Protein AF-A0AB38F7T2-F1 (afdb_monomer_lite)

Organism: Rhodococcus wratislaviensis (NCBI:txid44752)

Radius of gyration: 22.09 Å; chains: 1; bounding box: 51×49×64 Å

Sequence (236 aa):
MALICYSHGLASYLERLTATWSYKERPAYVGEFHALGQRWGAPEGPDESIRNTDTVQFWEHDLPRHMAELASELPLRDRFDAVVVDEAQDFADDWWGPLLAALRDEEAGGIYVFSDEGQRVFDRQGVPPIQLVPLVLDHNLRNTRQIADSFTPLVGQRMRLLGGEGPEVLFVPCAAEDALTVADDQIDSLMDEGWRPEDLAFAQSLLRAHEQGCSQTYRGCVGCRPPPGSRHRRSG

pLDDT: mean 78.46, std 20.23, range [22.52, 95.88]

InterPro domains:
  IPR027417 P-loop containing nucleoside triphosphate hydrolase [G3DSA:3.40.50.300] (1-144)
  IPR027417 P-loop containing nucleoside triphosphate hydrolase [SSF52540] (11-201)

Secondary structure (DSSP, 8-state):
-EEEES-HHHHHHHHHHHTTS-TTTS-SEEEEHHHHHHHHTPPPPSPTT--SHHHHHIIIIIHHHHHHHHHHHS-TTTSBSEEEESSGGG--GGGHHHHHHTBS-TTTSEEEE---GGG--S------SS--------EE-SS-HHHHHHHGGG-SS--EE-S---PPPP-----GGGHHHHHHHHHHHHHHTT--GGG-----B---PPSS------B----PPPPS--------

Foldseek 3Di:
DEEEEADQVVLVVVVVVLVPDDPVSRDPYGYYLLVVLVVLVFDDADDPVDDDPVRCCCPQPVSLVVLLVSLLPDDLVQADLEYEYAQCLPHAQSNLNNNCSSHSDNVRRYYHYHHDPQPNPDPHPHDRPDDDDDDDDQEDAFAAPQVCVVCVVVGPDHHDYPYHHADHFDDDDDDQVCVVVVVVVVVVVVVVVVDDPVQDDDDWDWDPDDDDDDDTTTDDGGDGGHDDDDDDDDDD

Structure (mmCIF, N/CA/C/O backbone):
data_AF-A0AB38F7T2-F1
#
_entry.id   AF-A0AB38F7T2-F1
#
loop_
_atom_site.group_PDB
_atom_site.id
_atom_site.type_symbol
_atom_site.label_atom_id
_atom_site.label_alt_id
_atom_site.label_comp_id
_atom_site.label_asym_id
_atom_site.label_entity_id
_atom_site.label_seq_id
_atom_site.pdbx_PDB_ins_code
_atom_site.Cartn_x
_atom_site.Cartn_y
_atom_site.Cartn_z
_atom_site.occupancy
_atom_site.B_iso_or_equiv
_atom_site.auth_seq_id
_atom_site.auth_comp_id
_atom_site.auth_asym_id
_atom_site.auth_atom_id
_atom_site.pdbx_PDB_model_num
ATOM 1 N N . MET A 1 1 ? -14.955 -3.825 7.545 1.00 91.12 1 MET A N 1
ATOM 2 C CA . MET A 1 1 ? -13.559 -4.046 7.109 1.00 91.12 1 MET A CA 1
ATOM 3 C C . MET A 1 1 ? -12.938 -2.736 6.641 1.00 91.12 1 MET A C 1
ATOM 5 O O . MET A 1 1 ? -13.660 -1.938 6.042 1.00 91.12 1 MET A O 1
ATOM 9 N N . ALA A 1 2 ? -11.646 -2.539 6.896 1.00 94.56 2 ALA A N 1
ATOM 10 C CA . ALA A 1 2 ? -10.817 -1.478 6.321 1.00 94.56 2 ALA A CA 1
ATOM 11 C C . ALA A 1 2 ? -9.764 -2.070 5.372 1.00 94.56 2 ALA A C 1
ATOM 13 O O . ALA A 1 2 ? -9.231 -3.141 5.654 1.00 94.56 2 ALA A O 1
ATOM 14 N N . LEU A 1 3 ? -9.479 -1.377 4.272 1.00 94.94 3 LEU A N 1
ATOM 15 C CA . LEU A 1 3 ? -8.411 -1.695 3.327 1.00 94.94 3 LEU A CA 1
ATOM 16 C C . LEU A 1 3 ? -7.410 -0.539 3.321 1.00 94.94 3 LEU A C 1
ATOM 18 O O . LEU A 1 3 ? -7.775 0.589 2.999 1.00 94.94 3 LEU A O 1
ATOM 22 N N . ILE A 1 4 ? -6.176 -0.813 3.723 1.00 94.06 4 ILE A N 1
ATOM 23 C CA . ILE A 1 4 ? -5.162 0.202 3.996 1.00 94.06 4 ILE A CA 1
ATOM 24 C C . ILE A 1 4 ? -3.931 -0.093 3.153 1.00 94.06 4 ILE A C 1
ATOM 26 O O . ILE A 1 4 ? -3.514 -1.243 3.045 1.00 94.06 4 ILE A O 1
ATOM 30 N N . CYS A 1 5 ? -3.339 0.945 2.580 1.00 90.44 5 CYS A N 1
ATOM 31 C CA . CYS A 1 5 ? -2.056 0.861 1.893 1.00 90.44 5 CYS A CA 1
ATOM 32 C C . CYS A 1 5 ? -1.168 2.061 2.235 1.00 90.44 5 CYS A C 1
ATOM 34 O O . CYS A 1 5 ? -1.629 3.039 2.822 1.00 90.44 5 CYS A O 1
ATOM 36 N N . TYR A 1 6 ? 0.111 1.999 1.862 1.00 83.69 6 TYR A N 1
ATOM 37 C CA . TYR A 1 6 ? 1.033 3.122 2.050 1.00 83.69 6 TYR A CA 1
ATOM 38 C C . TYR A 1 6 ? 0.967 4.148 0.906 1.00 83.69 6 TYR A C 1
ATOM 40 O O . TYR A 1 6 ? 1.070 5.344 1.145 1.00 83.69 6 TYR A O 1
ATOM 48 N N . SER A 1 7 ? 0.794 3.703 -0.347 1.00 84.38 7 SER A N 1
ATOM 49 C CA . SER A 1 7 ? 0.926 4.590 -1.512 1.00 84.38 7 SER A CA 1
ATOM 50 C C . SER A 1 7 ? -0.394 5.219 -1.971 1.00 84.38 7 SER A C 1
ATOM 52 O O . SER A 1 7 ? -1.411 4.541 -2.137 1.00 84.38 7 SER A O 1
ATOM 54 N N . HIS A 1 8 ? -0.344 6.514 -2.294 1.00 85.62 8 HIS A N 1
ATOM 55 C CA . HIS A 1 8 ? -1.488 7.266 -2.820 1.00 85.62 8 HIS A CA 1
ATOM 56 C C . HIS A 1 8 ? -2.057 6.695 -4.126 1.00 85.62 8 HIS A C 1
ATOM 58 O O . HIS A 1 8 ? -3.272 6.637 -4.336 1.00 85.62 8 HIS A O 1
ATOM 64 N N . GLY A 1 9 ? -1.174 6.241 -5.023 1.00 86.00 9 GLY A N 1
ATOM 65 C CA . GLY A 1 9 ? -1.573 5.650 -6.300 1.00 86.00 9 GLY A CA 1
ATOM 66 C C . GLY A 1 9 ? -2.377 4.361 -6.119 1.00 86.00 9 GLY A C 1
ATOM 67 O O . GLY A 1 9 ? -3.402 4.177 -6.784 1.00 86.00 9 GLY A O 1
ATOM 68 N N . LEU A 1 10 ? -1.947 3.498 -5.190 1.00 85.75 10 LEU A N 1
ATOM 69 C CA . LEU A 1 10 ? -2.660 2.271 -4.850 1.00 85.75 10 LEU A CA 1
ATOM 70 C C . LEU A 1 10 ? -3.978 2.579 -4.137 1.00 85.75 10 LEU A C 1
ATOM 72 O O . LEU A 1 10 ? -5.002 2.033 -4.540 1.00 85.75 10 LEU A O 1
ATOM 76 N N . ALA A 1 11 ? -3.984 3.509 -3.177 1.00 90.38 11 ALA A N 1
ATOM 77 C CA . ALA A 1 11 ? -5.199 3.957 -2.493 1.00 90.38 11 ALA A CA 1
ATOM 78 C C . ALA A 1 11 ? -6.264 4.406 -3.501 1.00 90.38 11 ALA A C 1
ATOM 80 O O . ALA A 1 11 ? -7.359 3.846 -3.556 1.00 90.38 11 ALA A O 1
ATOM 81 N N . SER A 1 12 ? -5.889 5.319 -4.398 1.00 89.81 12 SER A N 1
ATOM 82 C CA . SER A 1 12 ? -6.751 5.823 -5.469 1.00 89.81 12 SER A CA 1
ATOM 83 C C . SER A 1 12 ? -7.280 4.713 -6.389 1.00 89.81 12 SER A C 1
ATOM 85 O O . SER A 1 12 ? -8.417 4.763 -6.867 1.00 89.81 12 SER A O 1
ATOM 87 N N . TYR A 1 13 ? -6.455 3.708 -6.696 1.00 90.62 13 TYR A N 1
ATOM 88 C CA . TYR A 1 13 ? -6.875 2.559 -7.496 1.00 90.62 13 TYR A CA 1
ATOM 89 C C . TYR A 1 13 ? -7.881 1.677 -6.744 1.00 90.62 13 TYR A C 1
ATOM 91 O O . TYR A 1 13 ? -8.925 1.337 -7.305 1.00 90.62 13 TYR A O 1
ATOM 99 N N . LEU A 1 14 ? -7.599 1.344 -5.483 1.00 91.38 14 LEU A N 1
ATOM 100 C CA . LEU A 1 14 ? -8.455 0.513 -4.638 1.00 91.38 14 LEU A CA 1
ATOM 101 C C . LEU A 1 14 ? -9.799 1.191 -4.353 1.00 91.38 14 LEU A C 1
ATOM 103 O O . LEU A 1 14 ? -10.838 0.530 -4.389 1.00 91.38 14 LEU A O 1
ATOM 107 N N . GLU A 1 15 ? -9.818 2.507 -4.146 1.00 92.81 15 GLU A N 1
ATOM 108 C CA . GLU A 1 15 ? -11.050 3.288 -4.005 1.00 92.81 15 GLU A CA 1
ATOM 109 C C . GLU A 1 15 ? -11.926 3.181 -5.258 1.00 92.81 15 GLU A C 1
ATOM 111 O O . GLU A 1 15 ? -13.107 2.839 -5.170 1.00 92.81 15 GLU A O 1
ATOM 116 N N . ARG A 1 16 ? -11.350 3.396 -6.451 1.00 92.62 16 ARG A N 1
ATOM 117 C CA . ARG A 1 16 ? -12.087 3.248 -7.718 1.00 92.62 16 ARG A CA 1
ATOM 118 C C . ARG A 1 16 ? -12.582 1.822 -7.931 1.00 92.62 16 ARG A C 1
ATOM 120 O O . ARG A 1 16 ? -13.708 1.633 -8.387 1.00 92.62 16 ARG A O 1
ATOM 127 N N . LEU A 1 17 ? -11.757 0.828 -7.605 1.00 92.38 17 LEU A N 1
ATOM 128 C CA . LEU A 1 17 ? -12.106 -0.583 -7.735 1.00 92.38 17 LEU A CA 1
ATOM 129 C C . LEU A 1 17 ? -13.295 -0.934 -6.833 1.00 92.38 17 LEU A C 1
ATOM 131 O O . LEU A 1 17 ? -14.312 -1.439 -7.309 1.00 92.38 17 LEU A O 1
ATOM 135 N N . THR A 1 18 ? -13.191 -0.623 -5.545 1.00 93.00 18 THR A N 1
ATOM 136 C CA . THR A 1 18 ? -14.215 -0.945 -4.541 1.00 93.00 18 THR A CA 1
ATOM 137 C C . THR A 1 18 ? -15.496 -0.132 -4.728 1.00 93.00 18 THR A C 1
ATOM 139 O O . THR A 1 18 ? -16.584 -0.626 -4.430 1.00 93.00 18 THR A O 1
ATOM 142 N N . ALA A 1 19 ? -15.429 1.065 -5.322 1.00 92.25 19 ALA A N 1
ATOM 143 C CA . ALA A 1 19 ? -16.610 1.848 -5.686 1.00 92.25 19 ALA A CA 1
ATOM 144 C C . ALA A 1 19 ? -17.536 1.132 -6.689 1.00 92.25 19 ALA A C 1
ATOM 146 O O . ALA A 1 19 ? -18.727 1.450 -6.753 1.00 92.25 19 ALA A O 1
ATOM 147 N N . THR A 1 20 ? -17.030 0.148 -7.441 1.00 93.56 20 THR A N 1
ATOM 148 C CA . THR A 1 20 ? -17.846 -0.677 -8.352 1.00 93.56 20 THR A CA 1
ATOM 149 C C . THR A 1 20 ? -18.580 -1.822 -7.649 1.00 93.56 20 THR A C 1
ATOM 151 O O . THR A 1 20 ? -19.504 -2.397 -8.223 1.00 93.56 20 THR A O 1
ATOM 154 N N . TRP A 1 21 ? -18.216 -2.149 -6.405 1.00 94.06 21 TRP A N 1
ATOM 155 C CA . TRP A 1 21 ? -18.777 -3.289 -5.677 1.00 94.06 21 TRP A CA 1
ATOM 156 C C . TRP A 1 21 ? -20.177 -2.993 -5.141 1.00 94.06 21 TRP A C 1
ATOM 158 O O . TRP A 1 21 ? -20.600 -1.832 -5.053 1.00 94.06 21 TRP A O 1
ATOM 168 N N . SER A 1 22 ? -20.909 -4.037 -4.747 1.00 93.94 22 SER A N 1
ATOM 169 C CA . SER A 1 22 ? -22.201 -3.853 -4.088 1.00 93.94 22 SER A CA 1
ATOM 170 C C . SER A 1 22 ? -22.022 -3.205 -2.710 1.00 93.94 22 SER A C 1
ATOM 172 O O . SER A 1 22 ? -20.997 -3.377 -2.055 1.00 93.94 22 SER A O 1
ATOM 174 N N . TYR A 1 23 ? -23.031 -2.468 -2.233 1.00 88.56 23 TYR A N 1
ATOM 175 C CA . TYR A 1 23 ? -22.950 -1.748 -0.952 1.00 88.56 23 TYR A CA 1
ATOM 176 C C . TYR A 1 23 ? -22.538 -2.642 0.233 1.00 88.56 23 TYR A C 1
ATOM 178 O O . TYR A 1 23 ? -21.838 -2.181 1.125 1.00 88.56 23 TYR A O 1
ATOM 186 N N . LYS A 1 24 ? -22.941 -3.920 0.229 1.00 88.81 24 LYS A N 1
ATOM 187 C CA . LYS A 1 24 ? -22.635 -4.872 1.309 1.00 88.81 24 LYS A CA 1
ATOM 188 C C . LYS A 1 24 ? -21.192 -5.382 1.293 1.00 88.81 24 LYS A C 1
ATOM 190 O O . LYS A 1 24 ? -20.733 -5.887 2.309 1.00 88.81 24 LYS A O 1
ATOM 195 N N . GLU A 1 25 ? -20.510 -5.282 0.158 1.00 89.31 25 GLU A N 1
ATOM 196 C CA . GLU A 1 25 ? -19.136 -5.765 -0.029 1.00 89.31 25 GLU A CA 1
ATOM 197 C C . GLU A 1 25 ? -18.113 -4.632 0.082 1.00 89.31 25 GLU A C 1
ATOM 199 O O . GLU A 1 25 ? -16.921 -4.884 0.242 1.00 89.31 25 GLU A O 1
ATOM 204 N N . ARG A 1 26 ? -18.566 -3.375 0.004 1.00 92.62 26 ARG A N 1
ATOM 205 C CA . ARG A 1 26 ? -17.689 -2.209 0.099 1.00 92.62 26 ARG A CA 1
ATOM 206 C C . ARG A 1 26 ? -17.043 -2.125 1.483 1.00 92.62 26 ARG A C 1
ATOM 208 O O . ARG A 1 26 ? -17.762 -2.142 2.487 1.00 92.62 26 ARG A O 1
ATOM 215 N N . PRO A 1 27 ? -15.710 -1.971 1.558 1.00 93.75 27 PRO A N 1
ATOM 216 C CA . PRO A 1 27 ? -15.047 -1.659 2.814 1.00 93.75 27 PRO A CA 1
ATOM 217 C C . PRO A 1 27 ? -15.579 -0.348 3.408 1.00 93.75 27 PRO A C 1
ATOM 219 O O . PRO A 1 27 ? -15.938 0.583 2.689 1.00 93.75 27 PRO A O 1
ATOM 222 N N . ALA A 1 28 ? -15.595 -0.261 4.737 1.00 93.69 28 ALA A N 1
ATOM 223 C CA . ALA A 1 28 ? -15.968 0.961 5.455 1.00 93.69 28 ALA A CA 1
ATOM 224 C C . ALA A 1 28 ? -14.880 2.048 5.358 1.00 93.69 28 ALA A C 1
ATOM 226 O O . ALA A 1 28 ? -15.121 3.224 5.656 1.00 93.69 28 ALA A O 1
ATOM 227 N N . TYR A 1 29 ? -13.676 1.635 4.970 1.00 95.31 29 TYR A N 1
ATOM 228 C CA . TYR A 1 29 ? -12.544 2.494 4.692 1.00 95.31 29 TYR A CA 1
ATOM 229 C C . TYR A 1 29 ? -11.659 1.858 3.619 1.00 95.31 29 TYR A C 1
ATOM 231 O O . TYR A 1 29 ? -11.390 0.657 3.680 1.00 95.31 29 TYR A O 1
ATOM 239 N N . VAL A 1 30 ? -11.227 2.674 2.664 1.00 95.88 30 VAL A N 1
ATOM 240 C CA . VAL A 1 30 ? -10.185 2.366 1.685 1.00 95.88 30 VAL A CA 1
ATOM 241 C C . VAL A 1 30 ? -9.300 3.599 1.619 1.00 95.88 30 VAL A C 1
ATOM 243 O O . VAL A 1 30 ? -9.845 4.689 1.477 1.00 95.88 30 VAL A O 1
ATOM 246 N N . GLY A 1 31 ? -7.987 3.454 1.770 1.00 94.44 31 GLY A N 1
ATOM 247 C CA . GLY A 1 31 ? -7.092 4.602 1.685 1.00 94.44 31 GLY A CA 1
ATOM 248 C C . GLY A 1 31 ? -5.752 4.408 2.378 1.00 94.44 31 GLY A C 1
ATOM 249 O O . GLY A 1 31 ? -5.354 3.296 2.726 1.00 94.44 31 GLY A O 1
ATOM 250 N N . GLU A 1 32 ? -5.056 5.522 2.563 1.00 93.38 32 GLU A N 1
ATOM 251 C CA . GLU A 1 32 ? -3.745 5.561 3.201 1.00 93.38 32 GLU A CA 1
ATOM 252 C C . GLU A 1 32 ? -3.829 5.540 4.728 1.00 93.38 32 GLU A C 1
ATOM 254 O O . GLU A 1 32 ? -4.738 6.116 5.324 1.00 93.38 32 GLU A O 1
ATOM 259 N N . PHE A 1 33 ? -2.828 4.959 5.388 1.00 91.81 33 PHE A N 1
ATOM 260 C CA . PHE A 1 33 ? -2.771 4.931 6.854 1.00 91.81 33 PHE A CA 1
ATOM 261 C C . PHE A 1 33 ? -2.920 6.330 7.489 1.00 91.81 33 PHE A C 1
ATOM 263 O O . PHE A 1 33 ? -3.730 6.522 8.395 1.00 91.81 33 PHE A O 1
ATOM 270 N N . HIS A 1 34 ? -2.214 7.336 6.969 1.00 90.31 34 HIS A N 1
ATOM 271 C CA . HIS A 1 34 ? -2.274 8.706 7.489 1.00 90.31 34 HIS A CA 1
ATOM 272 C C . HIS A 1 34 ? -3.663 9.339 7.322 1.00 90.31 34 HIS A C 1
ATOM 274 O O . HIS A 1 34 ? -4.166 10.002 8.232 1.00 90.31 34 HIS A O 1
ATOM 280 N N . ALA A 1 35 ? -4.319 9.091 6.185 1.00 91.62 35 ALA A N 1
ATOM 281 C CA . ALA A 1 35 ? -5.668 9.580 5.915 1.00 91.62 35 ALA A CA 1
ATOM 282 C C . ALA A 1 35 ? -6.704 8.956 6.868 1.00 91.62 35 ALA A C 1
ATOM 284 O O . ALA A 1 35 ? -7.684 9.607 7.241 1.00 91.62 35 ALA A O 1
ATOM 285 N N . LEU A 1 36 ? -6.482 7.713 7.313 1.00 94.06 36 LEU A N 1
ATOM 286 C CA . LEU A 1 36 ? -7.288 7.097 8.366 1.00 94.06 36 LEU A CA 1
ATOM 287 C C . LEU A 1 36 ? -7.116 7.832 9.701 1.00 94.06 36 LEU A C 1
ATOM 289 O O . LEU A 1 36 ? -8.109 8.121 10.365 1.00 94.06 36 LEU A O 1
ATOM 293 N N . GLY A 1 37 ? -5.881 8.193 10.057 1.00 92.12 37 GLY A N 1
ATOM 294 C CA . GLY A 1 37 ? -5.594 8.997 11.245 1.00 92.12 37 GLY A CA 1
ATOM 295 C C . GLY A 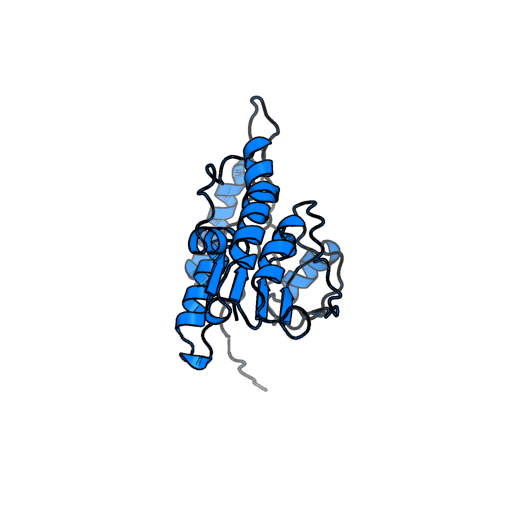1 37 ? -6.307 10.346 11.225 1.00 92.12 37 GLY A C 1
ATOM 296 O O . GLY A 1 37 ? -6.988 10.699 12.187 1.00 92.12 37 GLY A O 1
ATOM 297 N N . GLN A 1 38 ? -6.241 11.064 10.102 1.00 91.56 38 GLN A N 1
ATOM 298 C CA . GLN A 1 38 ? -6.951 12.338 9.929 1.00 91.56 38 GLN A CA 1
ATOM 299 C C . GLN A 1 38 ? -8.470 12.178 10.094 1.00 91.56 38 GLN A C 1
ATOM 301 O O . GLN A 1 38 ? -9.115 13.006 10.737 1.00 91.56 38 GLN A O 1
ATOM 306 N N . ARG A 1 39 ? -9.055 11.077 9.597 1.00 92.19 39 ARG A N 1
ATOM 307 C CA . ARG A 1 39 ? -10.485 10.764 9.790 1.00 92.19 39 ARG A CA 1
ATOM 308 C C . ARG A 1 39 ? -10.858 10.604 11.267 1.00 92.19 39 ARG A C 1
ATOM 310 O O . ARG A 1 39 ? -11.995 10.897 11.636 1.00 92.19 39 ARG A O 1
ATOM 317 N N . TRP A 1 40 ? -9.931 10.136 12.095 1.00 93.75 40 TRP A N 1
ATOM 318 C CA . TRP A 1 40 ? -10.111 10.019 13.543 1.00 93.75 40 TRP A CA 1
ATOM 319 C C . TRP A 1 40 ? -9.783 11.307 14.308 1.00 93.75 40 TRP A C 1
ATOM 321 O O . TRP A 1 40 ? -10.027 11.367 15.508 1.00 93.75 40 TRP A O 1
ATOM 331 N N . GLY A 1 41 ? -9.284 12.345 13.629 1.00 91.94 41 GLY A N 1
ATOM 332 C CA . GLY A 1 41 ? -8.906 13.619 14.240 1.00 91.94 41 GLY A CA 1
ATOM 333 C C . GLY A 1 41 ? -7.443 13.697 14.681 1.00 91.94 41 GLY A C 1
ATOM 334 O O . GLY A 1 41 ? -7.107 14.552 15.499 1.00 91.94 41 GLY A O 1
ATOM 335 N N . ALA A 1 42 ? -6.574 12.824 14.166 1.00 92.31 42 ALA A N 1
ATOM 336 C CA . ALA A 1 42 ? -5.137 12.927 14.394 1.00 92.31 42 ALA A CA 1
ATOM 337 C C . ALA A 1 42 ? -4.573 14.223 13.768 1.00 92.31 42 ALA A C 1
ATOM 339 O O . ALA A 1 42 ? -5.125 14.709 12.775 1.00 92.31 42 ALA A O 1
ATOM 340 N N . PRO A 1 43 ? -3.497 14.801 14.334 1.00 88.00 43 PRO A N 1
ATOM 341 C CA . PRO A 1 43 ? -2.936 16.056 13.846 1.00 88.00 43 PRO A CA 1
ATOM 342 C C . PRO A 1 43 ? -2.454 15.947 12.396 1.00 88.00 43 PRO A C 1
ATOM 344 O O . PRO A 1 43 ? -1.879 14.934 11.994 1.00 88.00 43 PRO A O 1
ATOM 347 N N . GLU A 1 44 ? -2.646 17.023 11.630 1.00 85.25 44 GLU A N 1
ATOM 348 C CA . GLU A 1 44 ? -1.997 17.173 10.328 1.00 85.25 44 GLU A CA 1
ATOM 349 C C . GLU A 1 44 ? -0.480 17.259 10.520 1.00 85.25 44 GLU A C 1
ATOM 351 O O . GLU A 1 44 ? 0.020 18.000 11.372 1.00 85.25 44 GLU A O 1
ATOM 356 N N . GLY A 1 45 ? 0.242 16.454 9.745 1.00 81.69 45 GLY A N 1
ATOM 357 C CA . GLY A 1 45 ? 1.691 16.366 9.812 1.00 81.69 45 GLY A CA 1
ATOM 358 C C . GLY A 1 45 ? 2.421 17.412 8.973 1.00 81.69 45 GLY A C 1
ATOM 359 O O . GLY A 1 45 ? 1.812 18.128 8.174 1.00 81.69 45 GLY A O 1
ATOM 360 N N . PRO A 1 46 ? 3.749 17.502 9.138 1.00 83.62 46 PRO A N 1
ATOM 361 C CA . PRO A 1 46 ? 4.605 18.278 8.248 1.00 83.62 46 PRO A CA 1
ATOM 362 C C . PRO A 1 46 ? 4.604 17.674 6.837 1.00 83.62 46 PRO A C 1
ATOM 364 O O . PRO A 1 46 ? 4.350 16.489 6.682 1.00 83.62 46 PRO A O 1
ATOM 367 N N . ASP A 1 47 ? 4.939 18.453 5.809 1.00 81.81 47 ASP A N 1
ATOM 368 C CA . ASP A 1 47 ? 4.974 17.985 4.412 1.00 81.81 47 ASP A CA 1
ATOM 369 C C . ASP A 1 47 ? 5.726 16.642 4.245 1.00 81.81 47 ASP A C 1
ATOM 371 O O . ASP A 1 47 ? 6.922 16.549 4.529 1.00 81.81 47 ASP A O 1
ATOM 375 N N . GLU A 1 48 ? 5.020 15.610 3.763 1.00 75.75 48 GLU A N 1
ATOM 376 C CA . GLU A 1 48 ? 5.533 14.244 3.561 1.00 75.75 48 GLU A CA 1
ATOM 377 C C . GLU A 1 48 ? 6.699 14.170 2.561 1.00 75.75 48 GLU A C 1
ATOM 379 O O . GLU A 1 48 ? 7.490 13.221 2.576 1.00 75.75 48 GLU A O 1
ATOM 384 N N . SER A 1 49 ? 6.837 15.169 1.682 1.00 78.19 49 SER A N 1
ATOM 385 C CA . SER A 1 49 ? 7.944 15.245 0.725 1.00 78.19 49 SER A CA 1
ATOM 386 C C . SER A 1 49 ? 9.280 15.609 1.384 1.00 78.19 49 SER A C 1
ATOM 388 O O . SER A 1 49 ? 10.351 15.320 0.831 1.00 78.19 49 SER A O 1
ATOM 390 N N . ILE A 1 50 ? 9.233 16.199 2.581 1.00 81.88 50 ILE A N 1
ATOM 391 C CA . ILE A 1 50 ? 10.405 16.562 3.371 1.00 81.88 50 ILE A CA 1
ATOM 392 C C . ILE A 1 50 ? 10.788 15.355 4.224 1.00 81.88 50 ILE A C 1
ATOM 394 O O . ILE A 1 50 ? 10.044 14.935 5.101 1.00 81.88 50 ILE A O 1
ATOM 398 N N . ARG A 1 51 ? 11.983 14.803 3.982 1.00 80.19 51 ARG A N 1
ATOM 399 C CA . ARG A 1 51 ? 12.563 13.738 4.810 1.00 80.19 51 ARG A CA 1
ATOM 400 C C . ARG A 1 51 ? 13.737 14.278 5.619 1.00 80.19 51 ARG A C 1
ATOM 402 O O . ARG A 1 51 ? 14.841 14.422 5.103 1.00 80.19 51 ARG A O 1
ATOM 409 N N . ASN A 1 52 ? 13.483 14.560 6.888 1.00 87.50 52 ASN A N 1
ATOM 410 C CA . ASN A 1 52 ? 14.467 14.872 7.923 1.00 87.50 52 ASN A CA 1
ATOM 411 C C . ASN A 1 52 ? 14.121 14.121 9.224 1.00 87.50 52 ASN A C 1
ATOM 413 O O . ASN A 1 52 ? 13.065 13.496 9.318 1.00 87.50 52 ASN A O 1
ATOM 417 N N . THR A 1 53 ? 14.986 14.193 10.235 1.00 86.31 53 THR A N 1
ATOM 418 C CA . THR A 1 53 ? 14.784 13.484 11.509 1.00 86.31 53 THR A CA 1
ATOM 419 C C . THR A 1 53 ? 13.438 13.798 12.169 1.00 86.31 53 THR A C 1
ATOM 421 O O . THR A 1 53 ? 12.770 12.879 12.628 1.00 86.31 53 THR A O 1
ATOM 424 N N . ASP A 1 54 ? 13.001 15.059 12.160 1.00 86.69 54 ASP A N 1
ATOM 425 C CA . ASP A 1 54 ? 11.761 15.484 12.823 1.00 86.69 54 ASP A CA 1
ATOM 426 C C . ASP A 1 54 ? 10.512 14.973 12.089 1.00 86.69 54 ASP A C 1
ATOM 428 O O . ASP A 1 54 ? 9.570 14.483 12.707 1.00 86.69 54 ASP A O 1
ATOM 432 N N . THR A 1 55 ? 10.509 15.037 10.755 1.00 87.12 55 THR A N 1
ATOM 433 C CA . THR A 1 55 ? 9.419 14.496 9.923 1.00 87.12 55 THR A CA 1
ATOM 434 C C . THR A 1 55 ? 9.316 12.978 10.048 1.00 87.12 55 THR A C 1
ATOM 436 O O . THR A 1 55 ? 8.214 12.457 10.178 1.00 87.12 55 THR A O 1
ATOM 439 N N . VAL A 1 56 ? 10.447 12.262 10.077 1.00 86.50 56 VAL A N 1
ATOM 440 C CA . VAL A 1 56 ? 10.468 10.808 10.295 1.00 86.50 56 VAL A CA 1
ATOM 441 C C . VAL A 1 56 ? 9.932 10.478 11.686 1.00 86.50 56 VAL A C 1
ATOM 443 O O . VAL A 1 56 ? 9.047 9.638 11.800 1.00 86.50 56 VAL A O 1
ATOM 446 N N . GLN A 1 57 ? 10.385 11.190 12.722 1.00 88.12 57 GLN A N 1
ATOM 447 C CA . GLN A 1 57 ? 9.885 11.024 14.087 1.00 88.12 57 GLN A CA 1
ATOM 448 C C . GLN A 1 57 ? 8.365 11.224 14.165 1.00 88.12 57 GLN A C 1
ATOM 450 O O . GLN A 1 57 ? 7.660 10.429 14.790 1.00 88.12 57 GLN A O 1
ATOM 455 N N . PHE A 1 58 ? 7.848 12.252 13.492 1.00 90.25 58 PHE A N 1
ATOM 456 C CA . PHE A 1 58 ? 6.419 12.514 13.472 1.00 90.25 58 PHE A CA 1
ATOM 457 C C . PHE A 1 58 ? 5.637 11.379 12.794 1.00 90.25 58 PHE A C 1
ATOM 459 O O . PHE A 1 58 ? 4.705 10.833 13.384 1.00 90.25 58 PHE A O 1
ATOM 466 N N . TRP A 1 59 ? 6.014 11.016 11.564 1.00 88.94 59 TRP A N 1
ATOM 467 C CA . TRP A 1 59 ? 5.261 10.066 10.741 1.00 88.94 59 TRP A CA 1
ATOM 468 C C . TRP A 1 59 ? 5.409 8.611 11.204 1.00 88.94 59 TRP A C 1
ATOM 470 O O . TRP A 1 59 ? 4.453 7.839 11.133 1.00 88.94 59 TRP A O 1
ATOM 480 N N . GLU A 1 60 ? 6.582 8.218 11.699 1.00 89.25 60 GLU A N 1
ATOM 481 C CA . GLU A 1 60 ? 6.850 6.836 12.114 1.00 89.25 60 GLU A CA 1
ATOM 482 C C . GLU A 1 60 ? 6.480 6.561 13.57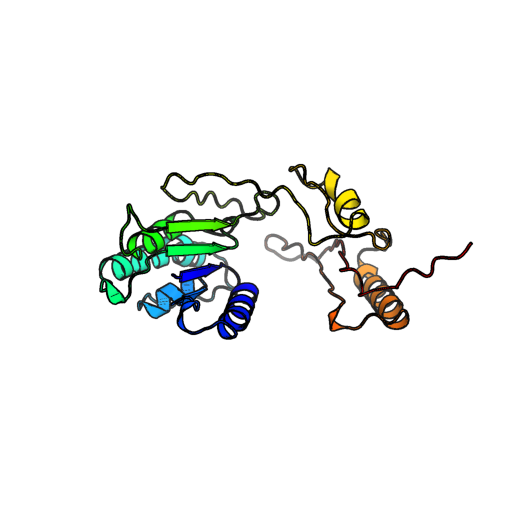4 1.00 89.25 60 GLU A C 1
ATOM 484 O O . GLU A 1 60 ? 6.154 5.418 13.878 1.00 89.25 60 GLU A O 1
ATOM 489 N N . HIS A 1 61 ? 6.446 7.577 14.449 1.00 90.50 61 HIS A N 1
ATOM 490 C CA . HIS A 1 61 ? 6.215 7.379 15.887 1.00 90.50 61 HIS A CA 1
ATOM 491 C C . HIS A 1 61 ? 5.094 8.247 16.473 1.00 90.50 61 HIS A C 1
ATOM 493 O O . HIS A 1 61 ? 4.215 7.729 17.166 1.00 90.50 61 HIS A O 1
ATOM 499 N N . ASP A 1 62 ? 5.097 9.565 16.244 1.00 91.94 62 ASP A N 1
ATOM 500 C CA . ASP A 1 62 ? 4.172 10.460 16.959 1.00 91.94 62 ASP A CA 1
ATOM 501 C C . ASP A 1 62 ? 2.730 10.363 16.480 1.00 91.94 62 ASP A C 1
ATOM 503 O O . ASP A 1 62 ? 1.807 10.278 17.296 1.00 91.94 62 ASP A O 1
ATOM 507 N N . LEU A 1 63 ? 2.531 10.344 15.166 1.00 93.06 63 LEU A N 1
ATOM 508 C CA . LEU A 1 63 ? 1.215 10.168 14.579 1.00 93.06 63 LEU A CA 1
ATOM 509 C C . LEU A 1 63 ? 0.617 8.799 14.943 1.00 93.06 63 LEU A C 1
ATOM 511 O O . LEU A 1 63 ? -0.502 8.794 15.460 1.00 93.06 63 LEU A O 1
ATOM 515 N N . PRO A 1 64 ? 1.310 7.656 14.751 1.00 93.44 64 PRO A N 1
ATOM 516 C CA . PRO A 1 64 ? 0.781 6.360 15.161 1.00 93.44 64 PRO A CA 1
ATOM 517 C C . PRO A 1 64 ? 0.404 6.313 16.640 1.00 93.44 64 PRO A C 1
ATOM 519 O O . PRO A 1 64 ? -0.664 5.821 16.981 1.00 93.44 64 PRO A O 1
ATOM 522 N N . ARG A 1 65 ? 1.205 6.896 17.536 1.00 93.56 65 ARG A N 1
ATOM 523 C CA . ARG A 1 65 ? 0.862 6.943 18.964 1.00 93.56 65 ARG A CA 1
ATOM 524 C C . ARG A 1 65 ? -0.458 7.669 19.226 1.00 93.56 65 ARG A C 1
ATOM 526 O O . ARG A 1 65 ? -1.327 7.111 19.890 1.00 93.56 65 ARG A O 1
ATOM 533 N N . HIS A 1 66 ? -0.647 8.859 18.652 1.00 93.75 66 HIS A N 1
ATOM 534 C CA . HIS A 1 66 ? -1.920 9.582 18.760 1.00 93.75 66 HIS A CA 1
ATOM 535 C C . HIS A 1 66 ? -3.075 8.813 18.110 1.00 93.75 66 HIS A C 1
ATOM 537 O O . HIS A 1 66 ? -4.183 8.781 18.637 1.00 93.75 66 HIS A O 1
ATOM 543 N N . MET A 1 67 ? -2.831 8.157 16.974 1.00 95.56 67 MET A N 1
ATOM 544 C CA . MET A 1 67 ? -3.841 7.324 16.327 1.00 95.56 67 MET A CA 1
ATOM 545 C C . MET A 1 67 ? -4.253 6.135 17.199 1.00 95.56 67 MET A C 1
ATOM 547 O O . MET A 1 67 ? -5.421 5.765 17.165 1.00 95.56 67 MET A O 1
ATOM 551 N N . ALA A 1 68 ? -3.345 5.549 17.984 1.00 94.38 68 ALA A N 1
ATOM 552 C CA . ALA A 1 68 ? -3.665 4.444 18.888 1.00 94.38 68 ALA A CA 1
ATOM 553 C C . ALA A 1 68 ? -4.588 4.903 20.022 1.00 94.38 68 ALA A C 1
ATOM 555 O O . ALA A 1 68 ? -5.572 4.228 20.325 1.00 94.38 68 ALA A O 1
ATOM 556 N N . GLU A 1 69 ? -4.312 6.077 20.594 1.00 94.62 69 GLU A N 1
ATOM 557 C CA . GLU A 1 69 ? -5.172 6.716 21.595 1.00 94.62 69 GLU A CA 1
ATOM 558 C C . GLU A 1 69 ? -6.572 6.967 21.017 1.00 94.62 69 GLU A C 1
ATOM 560 O O . GLU A 1 69 ? -7.561 6.474 21.561 1.00 94.62 69 GLU A O 1
ATOM 565 N N . LEU A 1 70 ? -6.656 7.613 19.849 1.00 95.25 70 LEU A N 1
ATOM 566 C CA . LEU A 1 70 ? -7.925 7.884 19.167 1.00 95.25 70 LEU A CA 1
ATOM 567 C C . LEU A 1 70 ? -8.687 6.597 18.825 1.00 95.25 70 LEU A C 1
ATOM 569 O O . LEU A 1 70 ? -9.889 6.504 19.071 1.00 95.25 70 LEU A O 1
ATOM 573 N N . ALA A 1 71 ? -7.995 5.584 18.297 1.00 93.88 71 ALA A N 1
ATOM 574 C CA . ALA A 1 71 ? -8.582 4.292 17.957 1.00 93.88 71 ALA A CA 1
ATOM 575 C C . ALA A 1 71 ? -9.160 3.580 19.191 1.00 93.88 71 ALA A C 1
ATOM 577 O O . ALA A 1 71 ? -10.243 2.993 19.118 1.00 93.88 71 ALA A O 1
ATOM 578 N N . SER A 1 72 ? -8.488 3.684 20.343 1.00 91.56 72 SER A N 1
ATOM 579 C CA . SER A 1 72 ? -8.953 3.111 21.610 1.00 91.56 72 SER A CA 1
ATOM 580 C C . SER A 1 72 ? -10.233 3.768 22.142 1.00 91.56 72 SER A C 1
ATOM 582 O O . SER A 1 72 ? -11.020 3.113 22.828 1.00 91.56 72 SER A O 1
ATOM 584 N N . GLU A 1 73 ? -10.498 5.017 21.759 1.00 94.00 73 GLU A N 1
ATOM 585 C CA . GLU A 1 73 ? -11.699 5.765 22.141 1.00 94.00 73 GLU A CA 1
ATOM 586 C C . GLU A 1 73 ? -12.838 5.643 21.114 1.00 94.00 73 GLU A C 1
ATOM 588 O O . GLU A 1 73 ? -13.962 6.089 21.371 1.00 94.00 73 GLU A O 1
ATOM 593 N N . LEU A 1 74 ? -12.599 4.995 19.965 1.00 93.00 74 LEU A N 1
ATOM 594 C CA . LEU A 1 74 ? -13.622 4.841 18.933 1.00 93.00 74 LEU A CA 1
ATOM 595 C C . LEU A 1 74 ? -14.833 4.048 19.446 1.00 93.00 74 LEU A C 1
ATOM 597 O O . LEU A 1 74 ? -14.673 2.945 19.996 1.00 93.00 74 LEU A O 1
ATOM 601 N N . PRO A 1 75 ? -16.063 4.528 19.178 1.00 92.81 75 PRO A N 1
ATOM 602 C CA . PRO A 1 75 ? -17.270 3.745 19.391 1.00 92.81 75 PRO A CA 1
ATOM 603 C C . PRO A 1 75 ? -17.215 2.418 18.626 1.00 92.81 75 PRO A C 1
ATOM 605 O O . PRO A 1 75 ? -16.757 2.362 17.488 1.00 92.81 75 PRO A O 1
ATOM 608 N N . LEU A 1 76 ? -17.786 1.350 19.192 1.00 88.62 76 LEU A N 1
ATOM 609 C CA . LEU A 1 76 ? -17.762 0.002 18.594 1.00 88.62 76 LEU A CA 1
ATOM 610 C C . LEU A 1 76 ? -18.280 -0.052 17.140 1.00 88.62 76 LEU A C 1
ATOM 612 O O . LEU A 1 76 ? -17.828 -0.867 16.336 1.00 88.62 76 LEU A O 1
ATOM 616 N N . ARG A 1 77 ? -19.235 0.823 16.798 1.00 89.69 77 ARG A N 1
ATOM 617 C CA . ARG A 1 77 ? -19.807 0.942 15.444 1.00 89.69 77 ARG A CA 1
ATOM 618 C C . ARG A 1 77 ? -18.817 1.482 14.406 1.00 89.69 77 ARG A C 1
ATOM 620 O O . ARG A 1 77 ? -18.997 1.204 13.227 1.00 89.69 77 ARG A O 1
ATOM 627 N N . ASP A 1 78 ? -17.821 2.240 14.857 1.00 91.44 78 ASP A N 1
ATOM 628 C CA . ASP A 1 78 ? -16.817 2.906 14.026 1.00 91.44 78 ASP A CA 1
ATOM 629 C C . ASP A 1 78 ? -15.517 2.075 13.941 1.00 91.44 78 ASP A C 1
ATOM 631 O O . ASP A 1 78 ? -14.639 2.378 13.138 1.00 91.44 78 ASP A O 1
ATOM 635 N N . ARG A 1 79 ? -15.432 0.984 14.720 1.00 93.94 79 ARG A N 1
ATOM 636 C CA . ARG A 1 79 ? -14.376 -0.038 14.664 1.00 93.94 79 ARG A CA 1
ATOM 637 C C . ARG A 1 79 ? -14.627 -1.070 13.571 1.00 93.94 79 ARG A C 1
ATOM 639 O O . ARG A 1 79 ? -15.771 -1.336 13.185 1.00 93.94 79 ARG A O 1
ATOM 646 N N . PHE A 1 80 ? -13.554 -1.708 13.117 1.00 94.50 80 PHE A N 1
ATOM 647 C CA . PHE A 1 80 ? -13.587 -2.665 12.017 1.00 94.50 80 PHE A CA 1
ATOM 648 C C . PHE A 1 80 ? -13.603 -4.115 12.501 1.00 94.50 80 PHE A C 1
ATOM 650 O O . PHE A 1 80 ? -12.883 -4.483 13.419 1.00 94.50 80 PHE A O 1
ATOM 657 N N . ASP A 1 81 ? -14.366 -4.973 11.825 1.00 92.69 81 ASP A N 1
ATOM 658 C CA . ASP A 1 81 ? -14.303 -6.425 12.063 1.00 92.69 81 ASP A CA 1
ATOM 659 C C . ASP A 1 81 ? -13.026 -7.059 11.475 1.00 92.69 81 ASP A C 1
ATOM 661 O O . ASP A 1 81 ? -12.612 -8.141 11.879 1.00 92.69 81 ASP A O 1
ATOM 665 N N . ALA A 1 82 ? -12.411 -6.392 10.493 1.00 93.81 82 ALA A N 1
ATOM 666 C CA . ALA A 1 82 ? -11.161 -6.816 9.877 1.00 93.81 82 ALA A CA 1
ATOM 667 C C . ALA A 1 82 ? -10.412 -5.633 9.249 1.00 93.81 82 ALA A C 1
ATOM 669 O O . ALA A 1 82 ? -11.044 -4.690 8.752 1.00 93.81 82 ALA A O 1
ATOM 670 N N . VAL A 1 83 ? -9.086 -5.721 9.215 1.00 94.38 83 VAL A N 1
ATOM 671 C CA . VAL A 1 83 ? -8.173 -4.774 8.569 1.00 94.38 83 VAL A CA 1
ATOM 672 C C . VAL A 1 83 ? -7.297 -5.539 7.581 1.00 94.38 83 VAL A C 1
ATOM 674 O O . VAL A 1 83 ? -6.660 -6.527 7.933 1.00 94.38 83 VAL A O 1
ATOM 677 N N . VAL A 1 84 ? -7.274 -5.081 6.336 1.00 93.81 84 VAL A N 1
ATOM 678 C CA . VAL A 1 84 ? -6.385 -5.587 5.291 1.00 93.81 84 VAL A CA 1
ATOM 679 C C . VAL A 1 84 ? -5.328 -4.527 5.025 1.00 93.81 84 VAL A C 1
ATOM 681 O O . VAL A 1 84 ? -5.680 -3.388 4.726 1.00 93.81 84 VAL A O 1
ATOM 684 N N . VAL A 1 85 ? -4.058 -4.901 5.132 1.00 92.31 85 VAL A N 1
ATOM 685 C CA . VAL A 1 85 ? -2.905 -4.040 4.870 1.00 92.31 85 VAL A CA 1
ATOM 686 C C . VAL A 1 85 ? -2.191 -4.544 3.624 1.00 92.31 85 VAL A C 1
ATOM 688 O O . VAL A 1 85 ? -1.742 -5.690 3.596 1.00 92.31 85 VAL A O 1
ATOM 691 N N . ASP A 1 86 ? -2.112 -3.693 2.609 1.00 89.50 86 ASP A N 1
ATOM 692 C CA . ASP A 1 86 ? -1.342 -3.911 1.385 1.00 89.50 86 ASP A CA 1
ATOM 693 C C . ASP A 1 86 ? -0.056 -3.071 1.410 1.00 89.50 86 ASP A C 1
ATOM 695 O O . ASP A 1 86 ? -0.015 -2.009 2.038 1.00 89.50 86 ASP A O 1
ATOM 699 N N . GLU A 1 87 ? 0.990 -3.547 0.734 1.00 86.12 87 GLU A N 1
ATOM 700 C CA . GLU A 1 87 ? 2.352 -2.985 0.790 1.00 86.12 87 GLU A CA 1
ATOM 701 C C . GLU A 1 87 ? 2.907 -2.882 2.224 1.00 86.12 87 GLU A C 1
ATOM 703 O O . GLU A 1 87 ? 3.557 -1.909 2.612 1.00 86.12 87 GLU A O 1
ATOM 708 N N . ALA A 1 88 ? 2.647 -3.897 3.052 1.00 84.88 88 ALA A N 1
ATOM 709 C CA . ALA A 1 88 ? 3.000 -3.852 4.468 1.00 84.88 88 ALA A CA 1
ATOM 710 C C . ALA A 1 88 ? 4.514 -3.825 4.740 1.00 84.88 88 ALA A C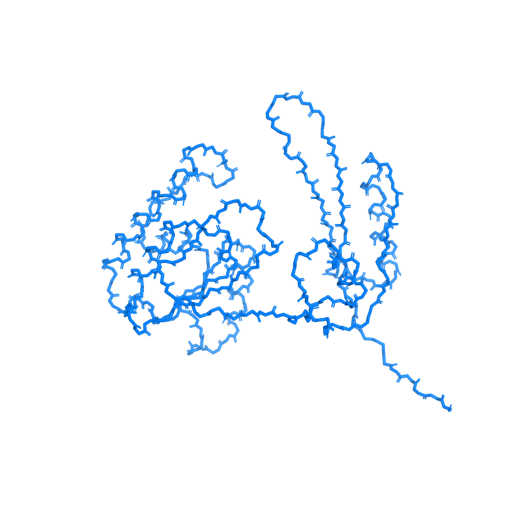 1
ATOM 712 O O . ALA A 1 88 ? 4.918 -3.475 5.845 1.00 84.88 88 ALA A O 1
ATOM 713 N N . GLN A 1 89 ? 5.362 -4.139 3.752 1.00 79.44 89 GLN A N 1
ATOM 714 C CA . GLN A 1 89 ? 6.813 -3.942 3.874 1.00 79.44 89 GLN A CA 1
ATOM 715 C C . GLN A 1 89 ? 7.203 -2.475 4.096 1.00 79.44 89 GLN A C 1
ATOM 717 O O . GLN A 1 89 ? 8.293 -2.208 4.593 1.00 79.44 89 GLN A O 1
ATOM 722 N N . ASP A 1 90 ? 6.331 -1.532 3.734 1.00 80.62 90 ASP A N 1
ATOM 723 C CA . ASP A 1 90 ? 6.575 -0.106 3.919 1.00 80.62 90 ASP A CA 1
ATOM 724 C C . ASP A 1 90 ? 6.082 0.410 5.284 1.00 80.62 90 ASP A C 1
ATOM 726 O O . ASP A 1 90 ? 6.276 1.587 5.589 1.00 80.62 90 ASP A O 1
ATOM 730 N N . PHE A 1 91 ? 5.472 -0.432 6.128 1.00 83.25 91 PHE A N 1
ATOM 731 C CA . PHE A 1 91 ? 4.931 -0.029 7.432 1.00 83.25 91 PHE A CA 1
ATOM 732 C C . PHE A 1 91 ? 6.009 -0.002 8.527 1.00 83.25 91 PHE A C 1
ATOM 734 O O . PHE A 1 91 ? 6.888 -0.862 8.587 1.00 83.25 91 PHE A O 1
ATOM 741 N N . ALA A 1 92 ? 5.918 0.987 9.420 1.00 84.44 92 ALA A N 1
ATOM 742 C CA . ALA A 1 92 ? 6.726 1.065 10.639 1.00 84.44 92 ALA A CA 1
ATOM 743 C C . ALA A 1 92 ? 6.088 0.247 11.781 1.00 84.44 92 ALA A C 1
ATOM 745 O O . ALA A 1 92 ? 4.881 0.010 11.778 1.00 84.44 92 ALA A O 1
ATOM 746 N N . ASP A 1 93 ? 6.881 -0.158 12.777 1.00 84.06 93 ASP A N 1
ATOM 747 C CA . ASP A 1 93 ? 6.409 -0.970 13.913 1.00 84.06 93 ASP A CA 1
ATOM 748 C C . ASP A 1 93 ? 5.239 -0.319 14.669 1.00 84.06 93 ASP A C 1
ATOM 750 O O . ASP A 1 93 ? 4.216 -0.958 14.932 1.00 84.06 93 ASP A O 1
ATOM 754 N N . ASP A 1 94 ? 5.341 0.979 14.960 1.00 88.56 94 ASP A N 1
ATOM 755 C CA . ASP A 1 94 ? 4.339 1.695 15.757 1.00 88.56 94 ASP A CA 1
ATOM 756 C C . ASP A 1 94 ? 2.987 1.831 15.038 1.00 88.56 94 ASP A C 1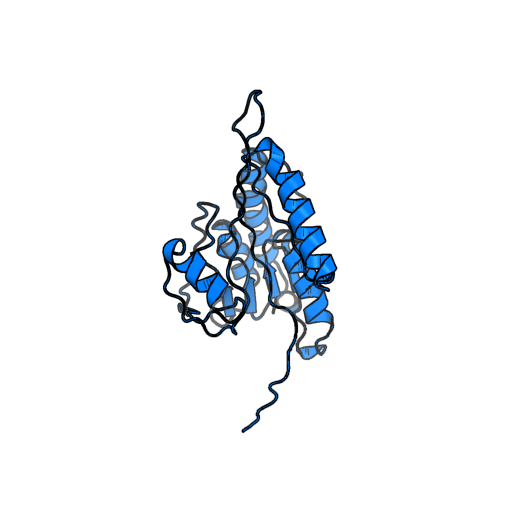
ATOM 758 O O . ASP A 1 94 ? 1.968 2.119 15.668 1.00 88.56 94 ASP A O 1
ATOM 762 N N . TRP A 1 95 ? 2.939 1.584 13.726 1.00 91.12 95 TRP A N 1
ATOM 763 C CA . TRP A 1 95 ? 1.719 1.696 12.927 1.00 91.12 95 TRP A CA 1
ATOM 764 C C . TRP A 1 95 ? 0.738 0.557 13.194 1.00 91.12 95 TRP A C 1
ATOM 766 O O . TRP A 1 95 ? -0.462 0.707 12.964 1.00 91.12 95 TRP A O 1
ATOM 776 N N . TRP A 1 96 ? 1.213 -0.573 13.719 1.00 90.56 96 TRP A N 1
ATOM 777 C CA . TRP A 1 96 ? 0.359 -1.718 14.023 1.00 90.56 96 TRP A CA 1
ATOM 778 C C . TRP A 1 96 ? -0.554 -1.475 15.225 1.00 90.56 96 TRP A C 1
ATOM 780 O O . TRP A 1 96 ? -1.700 -1.923 15.214 1.00 90.56 96 TRP A O 1
ATOM 790 N N . GLY A 1 97 ? -0.083 -0.731 16.232 1.00 91.06 97 GLY A N 1
ATOM 791 C CA . GLY A 1 97 ? -0.849 -0.428 17.446 1.00 91.06 97 GLY A CA 1
ATOM 792 C C . GLY A 1 97 ? -2.224 0.192 17.155 1.00 91.06 97 GLY A C 1
ATOM 793 O O . GLY A 1 97 ? -3.235 -0.360 17.590 1.00 91.06 97 GLY A O 1
ATOM 794 N N . PRO A 1 98 ? -2.302 1.276 16.362 1.00 93.88 98 PRO A N 1
ATOM 795 C CA . PRO A 1 98 ? -3.567 1.877 15.938 1.00 93.88 98 PRO A CA 1
ATOM 796 C C . PRO A 1 98 ? -4.499 0.933 15.190 1.00 93.88 98 PRO A C 1
ATOM 798 O O . PRO A 1 98 ? -5.711 0.977 15.392 1.00 93.88 98 PRO A O 1
ATOM 801 N N . LEU A 1 99 ? -3.954 0.083 14.317 1.00 93.12 99 LEU A N 1
ATOM 802 C CA . LEU A 1 99 ? -4.763 -0.839 13.520 1.00 93.12 99 LEU A CA 1
ATOM 803 C C . LEU A 1 99 ? -5.399 -1.919 14.386 1.00 93.12 99 LEU A C 1
ATOM 805 O O . LEU A 1 99 ? -6.573 -2.230 14.198 1.00 93.12 99 LEU A O 1
ATOM 809 N N . LEU A 1 100 ? -4.641 -2.445 15.349 1.00 91.31 100 LEU A N 1
ATOM 810 C CA . LEU A 1 100 ? -5.142 -3.401 16.331 1.00 91.31 100 LEU A CA 1
ATOM 811 C C . LEU A 1 100 ? -6.184 -2.746 17.243 1.00 91.31 100 LEU A C 1
ATOM 813 O O . LEU A 1 100 ? -7.276 -3.284 17.3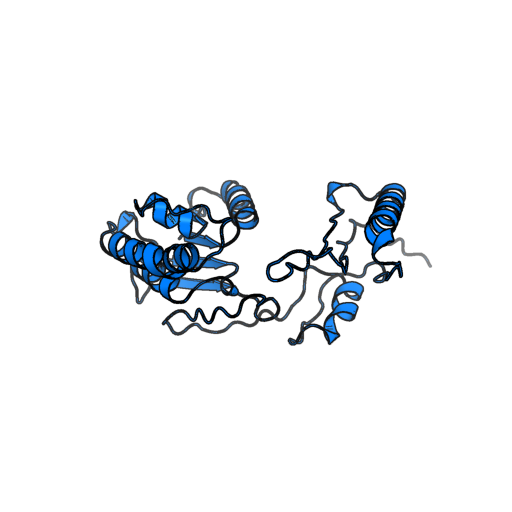94 1.00 91.31 100 LEU A O 1
ATOM 817 N N . ALA A 1 101 ? -5.914 -1.538 17.745 1.00 91.94 101 ALA A N 1
ATOM 818 C CA . ALA A 1 101 ? -6.864 -0.788 18.566 1.00 91.94 101 ALA A CA 1
ATOM 819 C C . ALA A 1 101 ? -8.162 -0.433 17.814 1.00 91.94 101 ALA A C 1
ATOM 821 O O . ALA A 1 101 ? -9.213 -0.281 18.434 1.00 91.94 101 ALA A O 1
ATOM 822 N N . ALA A 1 102 ? -8.117 -0.316 16.484 1.00 93.50 102 ALA A N 1
ATOM 823 C CA . ALA A 1 102 ? -9.287 -0.059 15.648 1.00 93.50 102 ALA A CA 1
ATOM 824 C C . ALA A 1 102 ? -10.115 -1.318 15.332 1.00 93.50 102 ALA A C 1
ATOM 826 O O . ALA A 1 102 ? -11.190 -1.202 14.725 1.00 93.50 102 ALA A O 1
ATOM 827 N N . LEU A 1 103 ? -9.658 -2.512 15.730 1.00 93.00 103 LEU A N 1
ATOM 828 C CA . LEU A 1 103 ? -10.452 -3.730 15.622 1.00 93.00 103 LEU A CA 1
ATOM 829 C C . LEU A 1 103 ? -11.590 -3.728 16.644 1.00 93.00 103 LEU A C 1
ATOM 831 O O . LEU A 1 103 ? -11.493 -3.210 17.759 1.00 93.00 103 LEU A O 1
ATOM 835 N N . ARG A 1 104 ? -12.717 -4.307 16.234 1.00 92.50 104 ARG A N 1
ATOM 836 C CA . ARG A 1 104 ? -13.888 -4.506 17.092 1.00 92.50 104 ARG A CA 1
ATOM 837 C C . ARG A 1 104 ? -13.624 -5.535 18.190 1.00 92.50 104 ARG A C 1
ATOM 839 O O . ARG A 1 104 ? -14.165 -5.403 19.283 1.00 92.50 104 ARG A O 1
ATOM 846 N N . ASP A 1 105 ? -12.848 -6.552 17.852 1.00 85.69 105 ASP A N 1
ATOM 847 C CA . ASP A 1 105 ? -12.464 -7.665 18.706 1.00 85.69 105 ASP A CA 1
ATOM 848 C C . ASP A 1 105 ? -11.012 -8.001 18.354 1.00 85.69 105 ASP A C 1
ATOM 850 O O . ASP A 1 105 ? -10.711 -8.235 17.187 1.00 85.69 105 ASP A O 1
ATOM 854 N N . GLU A 1 106 ? -10.106 -7.954 19.325 1.00 73.56 106 GLU A N 1
ATOM 855 C CA . GLU A 1 106 ? -8.682 -8.225 19.089 1.00 73.56 106 GLU A CA 1
ATOM 856 C C . GLU A 1 106 ? -8.390 -9.728 18.934 1.00 73.56 106 GLU A C 1
ATOM 858 O O . GLU A 1 106 ? -7.387 -10.090 18.323 1.00 73.56 106 GLU A O 1
ATOM 863 N N . GLU A 1 107 ? -9.263 -10.607 19.442 1.00 74.75 107 GLU A N 1
ATOM 864 C CA . GLU A 1 107 ? -9.110 -12.064 19.335 1.00 74.75 107 GLU A CA 1
ATOM 865 C C . GLU A 1 107 ? -9.816 -12.627 18.095 1.00 74.75 107 GLU A C 1
ATOM 867 O O . GLU A 1 107 ? -9.287 -13.515 17.424 1.00 74.75 107 GLU A O 1
ATOM 872 N N . ALA A 1 108 ? -11.017 -12.128 17.787 1.00 77.81 108 ALA A N 1
ATOM 873 C CA . ALA A 1 108 ? -11.822 -12.593 16.654 1.00 77.81 108 ALA A CA 1
ATOM 874 C C . ALA A 1 108 ? -11.691 -11.717 15.397 1.00 77.81 108 ALA A C 1
ATOM 876 O O . ALA A 1 108 ? -12.089 -12.142 14.308 1.00 77.81 108 ALA A O 1
ATOM 877 N N . GLY A 1 109 ? -11.173 -10.494 15.530 1.00 80.88 109 GLY A N 1
ATOM 878 C CA . GLY A 1 109 ? -10.954 -9.578 14.417 1.00 80.88 109 GLY A CA 1
ATOM 879 C C . GLY A 1 109 ? -9.805 -10.034 13.526 1.00 80.88 109 GLY A C 1
ATOM 880 O O . GLY A 1 109 ? -8.766 -10.496 13.990 1.00 80.88 109 GLY A O 1
ATOM 881 N N . GLY A 1 110 ? -9.991 -9.914 12.213 1.00 87.56 110 GLY A N 1
ATOM 882 C CA . GLY A 1 110 ? -8.985 -10.356 11.249 1.00 87.56 110 GLY A CA 1
ATOM 883 C C . GLY A 1 110 ? -8.016 -9.241 10.877 1.00 87.56 110 GLY A C 1
ATOM 884 O O . GLY A 1 110 ? -8.454 -8.230 10.328 1.00 87.56 110 GLY A O 1
ATOM 885 N N . ILE A 1 111 ? -6.709 -9.440 11.072 1.00 90.38 111 ILE A N 1
ATOM 886 C CA . ILE A 1 111 ? -5.706 -8.707 10.292 1.00 90.38 111 ILE A CA 1
ATOM 887 C C . ILE A 1 111 ? -5.262 -9.577 9.116 1.00 90.38 111 ILE A C 1
ATOM 889 O O . ILE A 1 111 ? -4.979 -10.766 9.274 1.00 90.38 111 ILE A O 1
ATOM 893 N N . TYR A 1 112 ? -5.147 -8.972 7.943 1.00 90.62 112 TYR A N 1
ATOM 894 C CA . TYR A 1 112 ? -4.578 -9.611 6.765 1.00 90.62 112 TYR A CA 1
ATOM 895 C C . TYR A 1 112 ? -3.480 -8.716 6.228 1.00 90.62 112 TYR A C 1
ATOM 897 O O . TYR A 1 112 ? -3.719 -7.543 5.959 1.00 90.62 112 TYR A O 1
ATOM 905 N N . VAL A 1 113 ? -2.282 -9.268 6.097 1.00 89.31 113 VAL A N 1
ATOM 906 C CA . VAL A 1 113 ? -1.087 -8.511 5.740 1.00 89.31 113 VAL A CA 1
ATOM 907 C C . VAL A 1 113 ? -0.537 -9.074 4.440 1.00 89.31 113 VAL A C 1
ATOM 909 O O . VAL A 1 113 ? -0.218 -10.260 4.361 1.00 89.31 113 VAL A O 1
ATOM 912 N N . PHE A 1 114 ? -0.447 -8.220 3.427 1.00 88.56 114 PHE A N 1
ATOM 913 C CA . PHE A 1 114 ? 0.143 -8.522 2.132 1.00 88.56 114 PHE A CA 1
ATOM 914 C C . PHE A 1 114 ? 1.462 -7.765 2.018 1.00 88.56 114 PHE A C 1
ATOM 916 O O . PHE A 1 114 ? 1.523 -6.556 2.244 1.00 88.56 114 PHE A O 1
ATOM 923 N N . SER A 1 115 ? 2.535 -8.498 1.727 1.00 81.81 115 SER A N 1
ATOM 924 C CA . SER A 1 115 ? 3.878 -7.939 1.633 1.00 81.81 115 SER A CA 1
ATOM 925 C C . SER A 1 115 ? 4.729 -8.722 0.641 1.00 81.81 115 SER A C 1
ATOM 927 O O . SER A 1 115 ? 4.601 -9.944 0.545 1.00 81.81 115 SER A O 1
ATOM 929 N N . ASP A 1 116 ? 5.609 -8.019 -0.070 1.00 75.75 116 ASP A N 1
ATOM 930 C CA . ASP A 1 116 ? 6.627 -8.613 -0.935 1.00 75.75 116 ASP A CA 1
ATOM 931 C C . ASP A 1 116 ? 8.026 -8.372 -0.346 1.00 75.75 116 ASP A C 1
ATOM 933 O O . ASP A 1 116 ? 8.571 -7.267 -0.387 1.00 75.75 116 ASP A O 1
ATOM 937 N N . GLU A 1 117 ? 8.632 -9.428 0.207 1.00 66.69 117 GLU A N 1
ATOM 938 C CA . GLU A 1 117 ? 9.969 -9.350 0.807 1.00 66.69 117 GLU A CA 1
ATOM 939 C C . GLU A 1 117 ? 11.066 -9.034 -0.219 1.00 66.69 117 GLU A C 1
ATOM 941 O O . GLU A 1 117 ? 12.100 -8.471 0.144 1.00 66.69 117 GLU A O 1
ATOM 946 N N . GLY A 1 118 ? 10.851 -9.376 -1.496 1.00 59.09 118 GLY A N 1
ATOM 947 C CA . GLY A 1 118 ? 11.784 -9.096 -2.586 1.00 59.09 118 GLY A CA 1
ATOM 948 C C . GLY A 1 118 ? 11.822 -7.621 -2.995 1.00 59.09 118 GLY A C 1
ATOM 949 O O . GLY A 1 118 ? 12.744 -7.217 -3.702 1.00 59.09 118 GLY A O 1
ATOM 950 N N . GLN A 1 119 ? 10.856 -6.820 -2.533 1.00 58.62 119 GLN A N 1
ATOM 951 C CA . GLN A 1 119 ? 10.740 -5.383 -2.797 1.00 58.62 119 GLN A CA 1
ATOM 952 C C . GLN A 1 119 ? 11.029 -4.519 -1.560 1.00 58.62 119 GLN A C 1
ATOM 954 O O . GLN A 1 119 ? 10.699 -3.334 -1.543 1.00 58.62 119 GLN A O 1
ATOM 959 N N . ARG A 1 120 ? 11.679 -5.066 -0.523 1.00 61.50 120 ARG A N 1
ATOM 960 C CA . ARG A 1 120 ? 12.136 -4.278 0.633 1.00 61.50 120 ARG A CA 1
ATOM 961 C C . ARG A 1 120 ? 13.246 -3.304 0.220 1.00 61.50 120 ARG A C 1
ATOM 963 O O . ARG A 1 120 ? 14.429 -3.628 0.269 1.00 61.50 120 ARG A O 1
ATOM 970 N N . VAL A 1 121 ? 12.855 -2.104 -0.206 1.00 52.06 121 VAL A N 1
ATOM 971 C CA . VAL A 1 121 ? 13.768 -0.993 -0.534 1.00 52.06 121 VAL A CA 1
ATOM 972 C C . VAL A 1 121 ? 14.151 -0.193 0.723 1.00 52.06 121 VAL A C 1
ATOM 974 O O . VAL A 1 121 ? 15.184 0.475 0.734 1.00 52.06 121 VAL A O 1
ATOM 977 N N . PHE A 1 122 ? 13.364 -0.290 1.801 1.00 43.69 122 PHE A N 1
ATOM 978 C CA . PHE A 1 122 ? 13.609 0.373 3.084 1.00 43.69 122 PHE A CA 1
ATOM 979 C C . PHE A 1 122 ? 13.799 -0.660 4.203 1.00 43.69 122 PHE A C 1
ATOM 981 O O . PHE A 1 122 ? 13.083 -1.656 4.261 1.00 43.69 122 PHE A O 1
ATOM 988 N N . ASP A 1 123 ? 14.754 -0.410 5.102 1.00 40.81 123 ASP A N 1
ATOM 989 C CA . ASP A 1 123 ? 15.125 -1.283 6.232 1.00 40.81 123 ASP A CA 1
ATOM 990 C C . ASP A 1 123 ? 14.104 -1.181 7.391 1.00 40.81 123 ASP A C 1
ATOM 992 O O . ASP A 1 123 ? 14.453 -1.016 8.559 1.00 40.81 123 ASP A O 1
ATOM 996 N N . ARG A 1 124 ? 12.805 -1.184 7.060 1.00 49.38 124 ARG A N 1
ATOM 997 C CA . ARG A 1 124 ? 11.701 -1.091 8.022 1.00 49.38 124 ARG A CA 1
ATOM 998 C C . ARG A 1 124 ? 11.395 -2.493 8.549 1.00 49.38 124 ARG A C 1
ATOM 1000 O O . ARG A 1 124 ? 10.934 -3.357 7.809 1.00 49.38 124 ARG A O 1
ATOM 1007 N N . GLN A 1 125 ? 11.671 -2.727 9.831 1.00 48.75 125 GLN A N 1
ATOM 1008 C CA . GLN A 1 125 ? 11.451 -4.014 10.506 1.00 48.75 125 GLN A CA 1
ATOM 1009 C C . GLN A 1 125 ? 10.053 -4.142 11.131 1.00 48.75 125 GLN A C 1
ATOM 1011 O O . GLN A 1 125 ? 9.902 -4.840 12.124 1.00 48.75 125 GLN A O 1
ATOM 1016 N N . GLY A 1 126 ? 9.048 -3.511 10.512 1.00 52.84 126 GLY A N 1
ATOM 1017 C CA . GLY A 1 126 ? 7.648 -3.525 10.929 1.00 52.84 126 GLY A CA 1
ATOM 1018 C C . GLY A 1 126 ? 7.057 -4.932 11.024 1.00 52.84 126 GLY A C 1
ATOM 1019 O O . GLY A 1 126 ? 6.484 -5.397 10.041 1.00 52.84 126 GLY A O 1
ATOM 1020 N N . VAL A 1 127 ? 7.137 -5.612 12.170 1.00 61.06 127 VAL A N 1
ATOM 1021 C CA . VAL A 1 127 ? 6.456 -6.905 12.366 1.00 61.06 127 VAL A CA 1
ATOM 1022 C C . VAL A 1 127 ? 5.220 -6.679 13.231 1.00 61.06 127 VAL A C 1
ATOM 1024 O O . VAL A 1 127 ? 5.357 -6.260 14.381 1.00 61.06 127 VAL A O 1
ATOM 1027 N N . PRO A 1 128 ? 4.004 -6.971 12.731 1.00 60.47 128 PRO A N 1
ATOM 1028 C CA . PRO A 1 128 ? 2.810 -6.847 13.552 1.00 60.47 128 PRO A CA 1
ATOM 1029 C C . PRO A 1 128 ? 2.962 -7.717 14.807 1.00 60.47 128 PRO A C 1
ATOM 1031 O O . PRO A 1 128 ? 3.390 -8.869 14.692 1.00 60.47 128 PRO A O 1
ATOM 1034 N N . PRO A 1 129 ? 2.596 -7.222 16.004 1.00 64.88 129 PRO A N 1
ATOM 1035 C CA . PRO A 1 129 ? 2.828 -7.905 17.281 1.00 64.88 129 PRO A CA 1
ATOM 1036 C C . PRO A 1 129 ? 1.863 -9.084 17.516 1.00 64.88 129 PRO A C 1
ATOM 1038 O O . PRO A 1 129 ? 1.492 -9.394 18.646 1.00 64.88 129 PRO A O 1
ATOM 1041 N N . ILE A 1 130 ? 1.434 -9.747 16.445 1.00 67.19 130 ILE A N 1
ATOM 1042 C CA . ILE A 1 130 ? 0.459 -10.831 16.436 1.00 67.19 130 ILE A CA 1
ATOM 1043 C C . ILE A 1 130 ? 0.954 -11.979 15.562 1.00 67.19 130 ILE A C 1
ATOM 1045 O O . ILE A 1 130 ? 1.691 -11.793 14.594 1.00 67.19 130 ILE A O 1
ATOM 1049 N N . GLN A 1 131 ? 0.548 -13.197 15.917 1.00 67.88 131 GLN A N 1
ATOM 1050 C CA . GLN A 1 131 ? 0.928 -14.387 15.165 1.00 67.88 131 GLN A CA 1
ATOM 1051 C C . GLN A 1 131 ? 0.170 -14.436 13.839 1.00 67.88 131 GLN A C 1
ATOM 1053 O O . GLN A 1 131 ? -0.997 -14.818 13.786 1.00 67.88 131 GLN A O 1
ATOM 1058 N N . LEU A 1 132 ? 0.852 -14.067 12.758 1.00 74.56 132 LEU A N 1
ATOM 1059 C CA . LEU A 1 132 ? 0.349 -14.261 11.406 1.00 74.56 132 LEU A CA 1
ATOM 1060 C C . LEU A 1 132 ? 0.616 -15.690 10.939 1.00 74.56 132 LEU A C 1
ATOM 1062 O O . LEU A 1 132 ? 1.694 -16.244 11.162 1.00 74.56 132 LEU A O 1
ATOM 1066 N N . VAL A 1 133 ? -0.353 -16.274 10.238 1.00 77.94 133 VAL A N 1
ATOM 1067 C CA . VAL A 1 133 ? -0.139 -17.519 9.495 1.00 77.94 133 VAL A CA 1
ATOM 1068 C C . VAL A 1 133 ? 0.485 -17.150 8.147 1.00 77.94 133 VAL A C 1
ATOM 1070 O O . VAL A 1 133 ? -0.197 -16.527 7.329 1.00 77.94 133 VAL A O 1
ATOM 1073 N N . PRO A 1 134 ? 1.757 -17.502 7.884 1.00 78.62 134 PRO A N 1
ATOM 1074 C CA . PRO A 1 134 ? 2.405 -17.128 6.638 1.00 78.62 134 PRO A CA 1
ATOM 1075 C C . PRO A 1 134 ? 1.812 -17.931 5.479 1.00 78.62 134 PRO A C 1
ATOM 1077 O O . PRO A 1 134 ? 1.810 -19.164 5.488 1.00 78.62 134 PRO A O 1
ATOM 1080 N N . LEU A 1 135 ? 1.338 -17.222 4.458 1.00 80.19 135 LEU A N 1
ATOM 1081 C CA . LEU A 1 135 ? 0.931 -17.797 3.182 1.00 80.19 135 LEU A CA 1
ATOM 1082 C C . LEU A 1 135 ? 1.845 -17.235 2.099 1.00 80.19 135 LEU A C 1
ATOM 1084 O O . LEU A 1 135 ? 1.802 -16.047 1.793 1.00 80.19 135 LEU A O 1
ATOM 1088 N N . VAL A 1 136 ? 2.688 -18.093 1.529 1.00 79.25 136 VAL A N 1
ATOM 1089 C CA . VAL A 1 136 ? 3.611 -17.693 0.464 1.00 79.25 136 VAL A CA 1
ATOM 1090 C C . VAL A 1 136 ? 2.888 -17.785 -0.874 1.00 79.25 136 VAL A C 1
ATOM 1092 O O . VAL A 1 136 ? 2.447 -18.862 -1.276 1.00 79.25 136 VAL A O 1
ATOM 1095 N N . LEU A 1 137 ? 2.774 -16.652 -1.566 1.00 80.19 137 LEU A N 1
ATOM 1096 C CA . LEU A 1 137 ? 2.264 -16.589 -2.932 1.00 80.19 137 LEU A CA 1
ATOM 1097 C C . LEU A 1 137 ? 3.430 -16.757 -3.909 1.00 80.19 137 LEU A C 1
ATOM 1099 O O . LEU A 1 137 ? 4.094 -15.801 -4.286 1.00 80.19 137 LEU A O 1
ATOM 1103 N N . ASP A 1 138 ? 3.680 -17.992 -4.327 1.00 78.75 138 ASP A N 1
ATOM 1104 C CA . ASP A 1 138 ? 4.809 -18.364 -5.185 1.00 78.75 138 ASP A CA 1
ATOM 1105 C C . ASP A 1 138 ? 4.470 -18.381 -6.686 1.00 78.75 138 ASP A C 1
ATOM 1107 O O . ASP A 1 138 ? 5.292 -18.803 -7.491 1.00 78.75 138 ASP A O 1
ATOM 1111 N N . HIS A 1 139 ? 3.285 -17.930 -7.104 1.00 81.44 139 HIS A N 1
ATOM 1112 C CA . HIS A 1 139 ? 2.848 -17.971 -8.505 1.00 81.44 139 HIS A CA 1
ATOM 1113 C C . HIS A 1 139 ? 2.854 -16.574 -9.151 1.00 81.44 139 HIS A C 1
ATOM 1115 O O . HIS A 1 139 ? 2.030 -15.725 -8.814 1.00 81.44 139 HIS A O 1
ATOM 1121 N N . ASN A 1 140 ? 3.721 -16.344 -10.147 1.00 78.25 140 ASN A N 1
ATOM 1122 C CA . ASN A 1 140 ? 3.714 -15.108 -10.937 1.00 78.25 140 ASN A CA 1
ATOM 1123 C C . ASN A 1 140 ? 2.718 -15.223 -12.102 1.00 78.25 140 ASN A C 1
ATOM 1125 O O . ASN A 1 140 ? 2.925 -16.003 -13.035 1.00 78.25 140 ASN A O 1
ATOM 1129 N N . LEU A 1 141 ? 1.641 -14.435 -12.032 1.00 83.31 141 LEU A N 1
ATOM 1130 C CA . LEU A 1 141 ? 0.583 -14.366 -13.051 1.00 83.31 141 LEU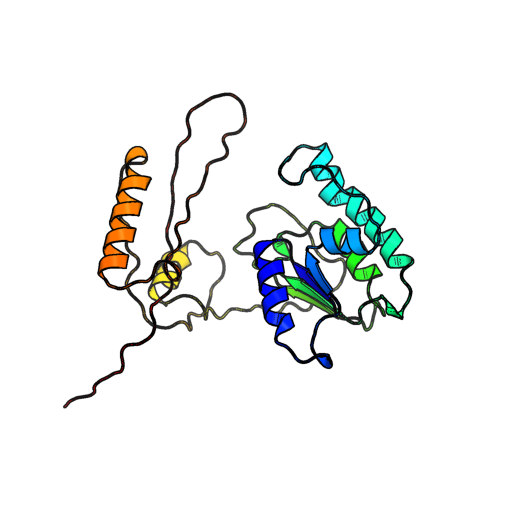 A CA 1
ATOM 1131 C C . LEU A 1 141 ? 0.646 -13.094 -13.912 1.00 83.31 141 LEU A C 1
ATOM 1133 O O . LEU A 1 141 ? -0.110 -12.970 -14.873 1.00 83.31 141 LEU A O 1
ATOM 1137 N N . ARG A 1 142 ? 1.489 -12.121 -13.539 1.00 81.25 142 ARG A N 1
ATOM 1138 C CA . ARG A 1 142 ? 1.500 -10.772 -14.129 1.00 81.25 142 ARG A CA 1
ATOM 1139 C C . ARG A 1 142 ? 2.436 -10.676 -15.329 1.00 81.25 142 ARG A C 1
ATOM 1141 O O . ARG A 1 142 ? 2.068 -10.068 -16.331 1.00 81.25 142 ARG A O 1
ATOM 1148 N N . ASN A 1 143 ? 3.635 -11.231 -15.196 1.00 83.44 143 ASN A N 1
ATOM 1149 C CA . ASN A 1 143 ? 4.710 -11.059 -16.165 1.00 83.44 143 ASN A CA 1
ATOM 1150 C C . ASN A 1 143 ? 4.744 -12.231 -17.136 1.00 83.44 143 ASN A C 1
ATOM 1152 O O . ASN A 1 143 ? 4.394 -13.351 -16.772 1.00 83.44 143 ASN A O 1
ATOM 1156 N N . THR A 1 144 ? 5.205 -11.984 -18.359 1.00 86.31 144 THR A N 1
ATOM 1157 C CA . THR A 1 144 ? 5.511 -13.068 -19.295 1.00 86.31 144 THR A CA 1
ATOM 1158 C C . THR A 1 144 ? 6.688 -13.886 -18.780 1.00 86.31 144 THR A C 1
ATOM 1160 O O . THR A 1 144 ? 7.480 -13.407 -17.958 1.00 86.31 144 THR A O 1
ATOM 1163 N N . ARG A 1 145 ? 6.814 -15.125 -19.260 1.00 85.19 145 ARG A N 1
ATOM 1164 C CA . ARG A 1 145 ? 7.932 -15.991 -18.865 1.00 85.19 145 ARG A CA 1
ATOM 1165 C C . ARG A 1 145 ? 9.284 -15.354 -19.181 1.00 85.19 145 ARG A C 1
ATOM 1167 O O . ARG A 1 145 ? 10.124 -15.306 -18.299 1.00 85.19 145 ARG A O 1
ATOM 1174 N N . GLN A 1 146 ? 9.425 -14.743 -20.357 1.00 88.50 146 GLN A N 1
ATOM 1175 C CA . GLN A 1 146 ? 10.634 -14.048 -20.819 1.00 88.50 146 GLN A CA 1
ATOM 1176 C C . GLN A 1 146 ? 11.098 -12.962 -19.837 1.00 88.50 146 GLN A C 1
ATOM 1178 O O . GLN A 1 146 ? 12.278 -12.888 -19.485 1.00 88.50 146 GLN A O 1
ATOM 1183 N N . ILE A 1 147 ? 10.164 -12.133 -19.355 1.00 85.62 147 ILE A N 1
ATOM 1184 C CA . ILE A 1 147 ? 10.471 -11.096 -18.364 1.00 85.62 147 ILE A CA 1
ATOM 1185 C C . ILE A 1 147 ? 10.877 -11.756 -17.054 1.00 85.62 147 ILE A C 1
ATOM 1187 O O . ILE A 1 147 ? 11.935 -11.459 -16.510 1.00 85.62 147 ILE A O 1
ATOM 1191 N N . ALA A 1 148 ? 10.061 -12.671 -16.539 1.00 83.69 148 ALA A N 1
ATOM 1192 C CA . ALA A 1 148 ? 10.328 -13.248 -15.234 1.00 83.69 148 ALA A CA 1
ATOM 1193 C C . ALA A 1 148 ? 11.625 -14.084 -15.201 1.00 83.69 148 ALA A C 1
ATOM 1195 O O . ALA A 1 148 ? 12.372 -13.989 -14.229 1.00 83.69 148 ALA A O 1
ATOM 1196 N N . ASP A 1 149 ? 11.957 -14.812 -16.268 1.00 84.62 149 ASP A N 1
ATOM 1197 C CA . ASP A 1 149 ? 13.221 -15.542 -16.414 1.00 84.62 149 ASP A CA 1
ATOM 1198 C C . ASP A 1 149 ? 14.427 -14.590 -16.420 1.00 84.62 149 ASP A C 1
ATOM 1200 O O . ASP A 1 149 ? 15.414 -14.843 -15.726 1.00 84.62 149 ASP A O 1
ATOM 1204 N N . SER A 1 150 ? 14.328 -13.453 -17.118 1.00 84.81 150 SER A N 1
ATOM 1205 C CA . SER A 1 150 ? 15.407 -12.453 -17.193 1.00 84.81 150 SER A CA 1
ATOM 1206 C C . SER A 1 150 ? 15.759 -11.845 -15.831 1.00 84.81 150 SER A C 1
ATOM 1208 O O . SER A 1 150 ? 16.924 -11.546 -15.566 1.00 84.81 150 SER A O 1
ATOM 1210 N N . PHE A 1 151 ? 14.769 -11.686 -14.947 1.00 81.06 151 PHE A N 1
ATOM 1211 C CA . PHE A 1 151 ? 14.960 -11.114 -13.609 1.00 81.06 151 PHE A CA 1
ATOM 1212 C C . PHE A 1 151 ? 15.074 -12.169 -12.498 1.00 81.06 151 PHE A C 1
ATOM 1214 O O . PHE A 1 151 ? 15.434 -11.817 -11.377 1.00 81.06 151 PHE A O 1
ATOM 1221 N N . THR A 1 152 ? 14.846 -13.457 -12.780 1.00 78.62 152 THR A N 1
ATOM 1222 C CA . THR A 1 152 ? 14.950 -14.544 -11.785 1.00 78.62 152 THR A CA 1
ATOM 1223 C C . THR A 1 152 ? 16.289 -14.551 -11.032 1.00 78.62 152 THR A C 1
ATOM 1225 O O . THR A 1 152 ? 16.262 -14.704 -9.813 1.00 78.62 152 THR A O 1
ATOM 1228 N N . PRO A 1 153 ? 17.459 -14.332 -11.669 1.00 77.50 153 PRO A N 1
ATOM 1229 C CA . PRO A 1 153 ? 18.733 -14.276 -10.945 1.00 77.50 153 PRO A CA 1
ATOM 1230 C C . PRO A 1 153 ? 18.856 -13.107 -9.956 1.00 77.50 153 PRO A C 1
ATOM 1232 O O . PRO A 1 153 ? 19.718 -13.143 -9.082 1.00 77.50 153 PRO A O 1
ATOM 1235 N N . LEU A 1 154 ? 18.039 -12.063 -10.114 1.00 72.56 154 LEU A N 1
ATOM 1236 C CA . LEU A 1 154 ? 18.065 -10.852 -9.292 1.00 72.56 154 LEU A CA 1
ATOM 1237 C C . LEU A 1 154 ? 17.101 -10.928 -8.103 1.00 72.56 154 LEU A C 1
ATOM 1239 O O . LEU A 1 154 ? 17.220 -10.131 -7.176 1.00 72.56 154 LEU A O 1
ATOM 1243 N N . VAL A 1 155 ? 16.163 -11.878 -8.114 1.00 68.31 155 VAL A N 1
ATOM 1244 C CA . VAL A 1 155 ? 15.145 -12.029 -7.072 1.00 68.31 155 VAL A CA 1
ATOM 1245 C C . VAL A 1 155 ? 15.498 -13.225 -6.187 1.00 68.31 155 VAL A C 1
ATOM 1247 O O . VAL A 1 155 ? 15.692 -14.340 -6.663 1.00 68.31 155 VAL A O 1
ATOM 1250 N N . GLY A 1 156 ? 15.579 -13.006 -4.871 1.00 61.41 156 GLY A N 1
ATOM 1251 C CA . GLY A 1 156 ? 15.983 -14.036 -3.900 1.00 61.41 156 GLY A CA 1
ATOM 1252 C C . GLY A 1 156 ? 14.965 -15.165 -3.676 1.00 61.41 156 GLY A C 1
ATOM 1253 O O . GLY A 1 156 ? 15.291 -16.155 -3.021 1.00 61.41 156 GLY A O 1
ATOM 1254 N N . GLN A 1 157 ? 13.746 -15.046 -4.212 1.00 66.25 157 GLN A N 1
ATOM 1255 C CA . GLN A 1 157 ? 12.665 -16.023 -4.054 1.00 66.25 157 GLN A CA 1
ATOM 1256 C C . GLN A 1 157 ? 12.367 -16.761 -5.367 1.00 66.25 157 GLN A C 1
ATOM 1258 O O . GLN A 1 157 ? 12.264 -16.165 -6.438 1.00 66.25 157 GLN A O 1
ATOM 1263 N N . ARG A 1 158 ? 12.184 -18.086 -5.281 1.00 66.44 158 ARG A N 1
ATOM 1264 C CA . ARG A 1 158 ? 11.772 -18.914 -6.424 1.00 66.44 158 ARG A CA 1
ATOM 1265 C C . ARG A 1 158 ? 10.280 -18.726 -6.694 1.00 66.44 158 ARG A C 1
ATOM 1267 O O . ARG A 1 158 ? 9.460 -19.230 -5.936 1.00 66.44 158 ARG A O 1
ATOM 1274 N N . MET A 1 159 ? 9.947 -18.064 -7.799 1.00 74.00 159 MET A N 1
ATOM 1275 C CA . MET A 1 159 ? 8.575 -17.953 -8.299 1.00 74.00 159 MET A CA 1
ATOM 1276 C C . MET A 1 159 ? 8.289 -19.003 -9.379 1.00 74.00 159 MET A C 1
ATOM 1278 O O . MET A 1 159 ? 9.102 -19.251 -10.269 1.00 74.00 159 MET A O 1
ATOM 1282 N N . ARG A 1 160 ? 7.094 -19.589 -9.348 1.00 79.62 160 ARG A N 1
ATOM 1283 C CA . ARG A 1 160 ? 6.529 -20.384 -10.433 1.00 79.62 160 ARG A CA 1
ATOM 1284 C C . ARG A 1 160 ? 5.898 -19.463 -11.471 1.00 79.62 160 ARG A C 1
ATOM 1286 O O . ARG A 1 160 ? 4.927 -18.758 -11.196 1.00 79.62 160 ARG A O 1
ATOM 1293 N N . LEU A 1 161 ? 6.427 -19.513 -12.687 1.00 81.06 161 LEU A N 1
ATOM 1294 C CA . LEU A 1 161 ? 5.997 -18.654 -13.785 1.00 81.06 161 LEU A CA 1
ATOM 1295 C C . LEU A 1 161 ? 4.768 -19.242 -14.479 1.00 81.06 161 LEU A C 1
ATOM 1297 O O . LEU A 1 161 ? 4.847 -20.245 -15.192 1.00 81.06 161 LEU A O 1
ATOM 1301 N N . LEU A 1 162 ? 3.619 -18.614 -14.250 1.00 80.00 162 LEU A N 1
ATOM 1302 C CA . LEU A 1 162 ? 2.342 -18.985 -14.857 1.00 80.00 162 LEU A CA 1
ATOM 1303 C C . LEU A 1 162 ? 1.801 -17.910 -15.810 1.00 80.00 162 LEU A C 1
ATOM 1305 O O . LEU A 1 162 ? 0.707 -18.070 -16.348 1.00 80.00 162 LEU A O 1
ATOM 1309 N N . GLY A 1 163 ? 2.563 -16.843 -16.046 1.00 79.56 163 GLY A N 1
ATOM 1310 C CA . GLY A 1 163 ? 2.265 -15.892 -17.106 1.00 79.56 163 GLY A CA 1
ATOM 1311 C C . GLY A 1 163 ? 2.381 -16.496 -18.506 1.00 79.56 163 GLY A C 1
ATOM 1312 O O . GLY A 1 163 ? 2.917 -17.591 -18.705 1.00 79.56 163 GLY A O 1
ATOM 1313 N N . GLY A 1 164 ? 1.835 -15.771 -19.482 1.00 83.38 164 GLY A N 1
ATOM 1314 C CA . GLY A 1 164 ? 1.892 -16.151 -20.892 1.00 83.38 164 GLY A CA 1
ATOM 1315 C C . GLY A 1 164 ? 3.280 -15.982 -21.518 1.00 83.38 164 GLY A C 1
ATOM 1316 O O . GLY A 1 164 ? 4.227 -15.518 -20.883 1.00 83.38 164 GLY A O 1
ATOM 1317 N N . GLU A 1 165 ? 3.372 -16.337 -22.796 1.00 85.25 165 GLU A N 1
ATOM 1318 C CA . GLU A 1 165 ? 4.531 -16.035 -23.640 1.00 85.25 165 GLU A CA 1
ATOM 1319 C C . GLU A 1 165 ? 4.447 -14.589 -24.152 1.00 85.25 165 GLU A C 1
ATOM 1321 O O . GLU A 1 165 ? 3.359 -14.105 -24.476 1.00 85.25 165 GLU A O 1
ATOM 1326 N N . GLY A 1 166 ? 5.588 -13.910 -24.238 1.00 85.19 166 GLY A N 1
ATOM 1327 C CA . GLY A 1 166 ? 5.717 -12.561 -24.787 1.00 85.19 166 GLY A CA 1
ATOM 1328 C C . GLY A 1 166 ? 7.015 -12.360 -25.566 1.00 85.19 166 GLY A C 1
ATOM 1329 O O . GLY A 1 166 ? 7.749 -13.321 -25.785 1.00 85.19 166 GLY A O 1
ATOM 1330 N N . PRO A 1 167 ? 7.298 -11.121 -26.005 1.00 86.50 167 PRO A N 1
ATOM 1331 C CA . PRO A 1 167 ? 8.573 -10.801 -26.633 1.00 86.50 167 PRO A CA 1
ATOM 1332 C C . PRO A 1 167 ? 9.738 -10.988 -25.652 1.00 86.50 167 PRO A C 1
ATOM 1334 O O . PRO A 1 167 ? 9.567 -10.901 -24.433 1.00 86.50 167 PRO A O 1
ATOM 1337 N N . GLU A 1 168 ? 10.922 -11.240 -26.207 1.00 88.81 168 GLU A N 1
ATOM 1338 C CA . GLU A 1 168 ? 12.170 -11.298 -25.444 1.00 88.81 168 GLU A CA 1
ATOM 1339 C C . GLU A 1 168 ? 12.497 -9.940 -24.815 1.00 88.81 168 GLU A C 1
ATOM 1341 O O . GLU A 1 168 ? 12.191 -8.884 -25.375 1.00 88.81 168 GLU A O 1
ATOM 1346 N N . VAL A 1 169 ? 13.149 -9.967 -23.651 1.00 89.62 169 VAL A N 1
ATOM 1347 C CA . VAL A 1 169 ? 13.629 -8.742 -23.001 1.00 89.62 169 VAL A CA 1
ATOM 1348 C C . VAL A 1 169 ? 14.784 -8.167 -23.816 1.00 89.62 169 VAL A C 1
ATOM 1350 O O . VAL A 1 169 ? 15.817 -8.814 -23.993 1.00 89.62 169 VAL A O 1
ATOM 1353 N N . LEU A 1 170 ? 14.621 -6.932 -24.292 1.00 90.81 170 LEU A N 1
ATOM 1354 C CA . LEU A 1 170 ? 15.642 -6.220 -25.052 1.00 90.81 170 LEU A CA 1
ATOM 1355 C C . LEU A 1 170 ? 16.464 -5.309 -24.134 1.00 90.81 170 LEU A C 1
ATOM 1357 O O . LEU A 1 170 ? 15.928 -4.419 -23.477 1.00 90.81 170 LEU A O 1
ATOM 1361 N N . PHE A 1 171 ? 17.782 -5.504 -24.129 1.00 91.00 171 PHE A N 1
ATOM 1362 C CA . PHE A 1 171 ? 18.730 -4.576 -23.517 1.00 91.00 171 PHE A CA 1
ATOM 1363 C C . PHE A 1 171 ? 19.375 -3.710 -24.602 1.00 91.00 171 PHE A C 1
ATOM 1365 O O . PHE A 1 171 ? 20.097 -4.229 -25.456 1.00 91.00 171 PHE A O 1
ATOM 1372 N N . VAL A 1 172 ? 19.133 -2.397 -24.559 1.00 92.62 172 VAL A N 1
ATOM 1373 C CA . VAL A 1 172 ? 19.698 -1.428 -25.510 1.00 92.62 172 VAL A CA 1
ATOM 1374 C C . VAL A 1 172 ? 20.870 -0.693 -24.847 1.00 92.62 172 VAL A C 1
ATOM 1376 O O . VAL A 1 172 ? 20.649 0.151 -23.976 1.00 92.62 172 VAL A O 1
ATOM 1379 N N . PRO A 1 173 ? 22.130 -1.009 -25.201 1.00 92.69 173 PRO A N 1
ATOM 1380 C CA . PRO A 1 173 ? 23.282 -0.326 -24.630 1.00 92.69 173 PRO A CA 1
ATOM 1381 C C . PRO A 1 173 ? 23.362 1.117 -25.141 1.00 92.69 173 PRO A C 1
ATOM 1383 O O . PRO A 1 173 ? 23.326 1.360 -26.345 1.00 92.69 173 PRO A O 1
ATOM 1386 N N . CYS A 1 174 ? 23.535 2.069 -24.227 1.00 92.56 174 CYS A N 1
ATOM 1387 C CA . CYS A 1 174 ? 23.738 3.483 -24.534 1.00 92.56 174 CYS A CA 1
ATOM 1388 C C . CYS A 1 174 ? 24.672 4.137 -23.507 1.00 92.56 174 CYS A C 1
ATOM 1390 O O . CYS A 1 174 ? 24.920 3.581 -22.429 1.00 92.56 174 CYS A O 1
ATOM 1392 N N . ALA A 1 175 ? 25.214 5.306 -23.851 1.00 90.88 175 ALA A N 1
ATOM 1393 C CA . ALA A 1 175 ? 25.895 6.153 -22.881 1.00 90.88 175 ALA A CA 1
ATOM 1394 C C . ALA A 1 175 ? 24.870 6.767 -21.910 1.00 90.88 175 ALA A C 1
ATOM 1396 O O . ALA A 1 175 ? 23.689 6.890 -22.233 1.00 90.88 175 ALA A O 1
ATOM 1397 N N . ALA A 1 176 ? 25.305 7.143 -20.704 1.00 87.19 176 ALA A N 1
ATOM 1398 C CA . ALA A 1 176 ? 24.391 7.651 -19.679 1.00 87.19 176 ALA A CA 1
ATOM 1399 C C . ALA A 1 176 ? 23.738 8.979 -20.099 1.00 87.19 176 ALA A C 1
ATOM 1401 O O . ALA A 1 176 ? 22.579 9.225 -19.775 1.00 87.19 176 ALA A O 1
ATOM 1402 N N . GLU A 1 177 ? 24.479 9.808 -20.834 1.00 88.19 177 GLU A N 1
ATOM 1403 C CA . GLU A 1 177 ? 24.013 11.059 -21.430 1.00 88.19 177 GLU A CA 1
ATOM 1404 C C . GLU A 1 177 ? 22.960 10.858 -22.530 1.00 88.19 177 GLU A C 1
ATOM 1406 O O . GLU A 1 177 ? 22.084 11.704 -22.688 1.00 88.19 177 GLU A O 1
ATOM 1411 N N . ASP A 1 178 ? 22.999 9.722 -23.228 1.00 91.12 178 ASP A N 1
ATOM 1412 C CA . ASP A 1 178 ? 22.100 9.411 -24.344 1.00 91.12 178 ASP A CA 1
ATOM 1413 C C . ASP A 1 178 ? 20.868 8.612 -23.901 1.00 91.12 178 ASP A C 1
ATOM 1415 O O . ASP A 1 178 ? 19.977 8.351 -24.705 1.00 91.12 178 ASP A O 1
ATOM 1419 N N . ALA A 1 179 ? 20.796 8.210 -22.628 1.00 88.50 179 ALA A N 1
ATOM 1420 C CA . ALA A 1 179 ? 19.784 7.280 -22.136 1.00 88.50 179 ALA A CA 1
ATOM 1421 C C . ALA A 1 179 ? 18.342 7.764 -22.356 1.00 88.50 179 ALA A C 1
ATOM 1423 O O . ALA A 1 179 ? 17.470 6.943 -22.621 1.00 88.50 179 ALA A O 1
ATOM 1424 N N . LEU A 1 180 ? 18.091 9.076 -22.255 1.00 89.19 180 LEU A N 1
ATOM 1425 C CA . LEU A 1 180 ? 16.766 9.649 -22.523 1.00 89.19 180 LEU A CA 1
ATOM 1426 C C . LEU A 1 180 ? 16.433 9.601 -24.013 1.00 89.19 180 LEU A C 1
ATOM 1428 O O . LEU A 1 180 ? 15.393 9.070 -24.375 1.00 89.19 180 LEU A O 1
ATOM 1432 N N . THR A 1 181 ? 17.349 10.060 -24.867 1.00 91.88 181 THR A N 1
ATOM 1433 C CA . THR A 1 181 ? 17.177 10.026 -26.325 1.00 91.88 181 THR A CA 1
ATOM 1434 C C . THR A 1 181 ? 16.932 8.602 -26.821 1.00 91.88 181 THR A C 1
ATOM 1436 O O . THR A 1 181 ? 16.000 8.351 -27.571 1.00 91.88 181 THR A O 1
ATOM 1439 N N . VAL A 1 182 ? 17.733 7.645 -26.347 1.00 92.75 182 VAL A N 1
ATOM 1440 C CA . VAL A 1 182 ? 17.589 6.235 -26.723 1.00 92.75 182 VAL A CA 1
ATOM 1441 C C . VAL A 1 182 ? 16.278 5.650 -26.198 1.00 92.75 182 VAL A C 1
ATOM 1443 O O . VAL A 1 182 ? 15.668 4.835 -26.884 1.00 92.75 182 VAL A O 1
ATOM 1446 N N . ALA A 1 183 ? 15.824 6.043 -25.005 1.00 90.44 183 ALA A N 1
ATOM 1447 C CA . ALA A 1 183 ? 14.531 5.605 -24.489 1.00 90.44 183 ALA A CA 1
ATOM 1448 C C . ALA A 1 183 ? 13.364 6.151 -25.322 1.00 90.44 183 ALA A C 1
ATOM 1450 O O . ALA A 1 183 ? 12.458 5.382 -25.638 1.00 90.44 183 ALA A O 1
ATOM 1451 N N . ASP A 1 184 ? 13.413 7.427 -25.712 1.00 91.69 184 ASP A N 1
ATOM 1452 C CA . ASP A 1 184 ? 12.409 8.051 -26.578 1.00 91.69 184 ASP A CA 1
ATOM 1453 C C . ASP A 1 184 ? 12.338 7.331 -27.935 1.00 91.69 184 ASP A C 1
ATOM 1455 O O . ASP A 1 184 ? 11.255 6.915 -28.344 1.00 91.69 184 ASP A O 1
ATOM 1459 N N . ASP A 1 185 ? 13.487 7.040 -28.560 1.00 94.19 185 ASP A N 1
ATOM 1460 C CA . ASP A 1 185 ? 13.547 6.273 -29.814 1.00 94.19 185 ASP A CA 1
ATOM 1461 C C . ASP A 1 185 ? 12.892 4.880 -29.679 1.00 94.19 185 ASP A C 1
ATOM 1463 O O . ASP A 1 185 ? 12.238 4.390 -30.604 1.00 94.19 185 ASP A O 1
ATOM 1467 N N . GLN A 1 186 ? 13.056 4.209 -28.529 1.00 94.06 186 GLN A N 1
ATOM 1468 C CA . GLN A 1 186 ? 12.405 2.915 -28.281 1.00 94.06 186 GLN A CA 1
ATOM 1469 C C . GLN A 1 186 ? 10.896 3.050 -28.046 1.00 94.06 186 GLN A C 1
ATOM 1471 O O . GLN A 1 186 ? 10.137 2.180 -28.476 1.00 94.06 186 GLN A O 1
ATOM 1476 N N . ILE A 1 187 ? 10.448 4.114 -27.377 1.00 92.00 187 ILE A N 1
ATOM 1477 C CA . ILE A 1 187 ? 9.020 4.393 -27.179 1.00 92.00 187 ILE A CA 1
ATOM 1478 C C . ILE A 1 187 ? 8.352 4.654 -28.531 1.00 92.00 187 ILE A C 1
ATOM 1480 O O . ILE A 1 187 ? 7.318 4.048 -28.811 1.00 92.00 187 ILE A O 1
ATOM 1484 N N . ASP A 1 188 ? 8.965 5.475 -29.384 1.00 93.06 188 ASP A N 1
ATOM 1485 C CA . ASP A 1 188 ? 8.475 5.760 -30.736 1.00 93.06 188 ASP A CA 1
ATOM 1486 C C . ASP A 1 188 ? 8.386 4.484 -31.580 1.00 93.06 188 ASP A C 1
ATOM 1488 O O . ASP A 1 188 ? 7.340 4.206 -32.168 1.00 93.06 188 ASP A O 1
ATOM 1492 N N . SER A 1 189 ? 9.422 3.639 -31.551 1.00 92.69 189 SER A N 1
ATOM 1493 C CA . SER A 1 189 ? 9.402 2.342 -32.241 1.00 92.69 189 SER A CA 1
ATOM 1494 C C . SER A 1 189 ? 8.249 1.443 -31.775 1.00 92.69 189 SER A C 1
ATOM 1496 O O . SER A 1 189 ? 7.605 0.791 -32.594 1.00 92.69 189 SER A O 1
ATOM 1498 N N . LEU A 1 190 ? 7.957 1.398 -30.470 1.00 92.31 190 LEU A N 1
ATOM 1499 C CA . LEU A 1 190 ? 6.832 0.617 -29.947 1.00 92.31 190 LEU A CA 1
ATOM 1500 C C . LEU A 1 190 ? 5.486 1.233 -30.353 1.00 92.31 190 LEU A C 1
ATOM 1502 O O . LEU A 1 190 ? 4.554 0.512 -30.709 1.00 92.31 190 LEU A O 1
ATOM 1506 N N . MET A 1 191 ? 5.360 2.558 -30.355 1.00 91.69 191 MET A N 1
ATOM 1507 C CA . MET A 1 191 ? 4.141 3.208 -30.841 1.00 91.69 191 MET A CA 1
ATOM 1508 C C . MET A 1 191 ? 3.894 2.916 -32.328 1.00 91.69 191 MET A C 1
ATOM 1510 O O . MET A 1 191 ? 2.758 2.619 -32.707 1.00 91.69 191 MET A O 1
ATOM 1514 N N . ASP A 1 192 ? 4.946 2.902 -33.150 1.00 94.94 192 ASP A N 1
ATOM 1515 C CA . ASP A 1 192 ? 4.879 2.529 -34.569 1.00 94.94 192 ASP A CA 1
ATOM 1516 C C . ASP A 1 192 ? 4.459 1.061 -34.778 1.00 94.94 192 ASP A C 1
ATOM 1518 O O . ASP A 1 192 ? 3.765 0.732 -35.744 1.00 94.94 192 ASP A O 1
ATOM 1522 N N . GLU A 1 193 ? 4.802 0.173 -33.841 1.00 92.81 193 GLU A N 1
ATOM 1523 C CA . GLU A 1 193 ? 4.327 -1.219 -33.800 1.00 92.81 193 GLU A CA 1
ATOM 1524 C C . GLU A 1 193 ? 2.850 -1.356 -33.374 1.00 92.81 193 GLU A C 1
ATOM 1526 O O . GLU A 1 193 ? 2.282 -2.452 -33.412 1.00 92.81 193 GLU A O 1
ATOM 1531 N N . GLY A 1 194 ? 2.197 -0.248 -33.013 1.00 92.12 194 GLY A N 1
ATOM 1532 C CA . GLY A 1 194 ? 0.780 -0.188 -32.657 1.00 92.12 194 GLY A CA 1
ATOM 1533 C C . GLY A 1 194 ? 0.501 -0.274 -31.158 1.00 92.12 194 GLY A C 1
ATOM 1534 O O . GLY A 1 194 ? -0.658 -0.450 -30.767 1.00 92.12 194 GLY A O 1
ATOM 1535 N N . TRP A 1 195 ? 1.527 -0.150 -30.314 1.00 91.94 195 TRP A N 1
ATOM 1536 C CA . TRP A 1 195 ? 1.337 -0.011 -28.875 1.00 91.94 195 TRP A CA 1
ATOM 1537 C C . TRP A 1 195 ? 0.738 1.352 -28.547 1.00 91.94 195 TRP A C 1
ATOM 1539 O O . TRP A 1 195 ? 1.143 2.380 -29.088 1.00 91.94 195 TRP A O 1
ATOM 1549 N N . ARG A 1 196 ? -0.251 1.373 -27.652 1.00 91.06 196 ARG A N 1
ATOM 1550 C CA . ARG A 1 196 ? -0.886 2.629 -27.255 1.00 91.06 196 ARG A CA 1
ATOM 1551 C C . ARG A 1 196 ? -0.086 3.273 -26.123 1.00 91.06 196 ARG A C 1
ATOM 1553 O O . ARG A 1 196 ? 0.481 2.541 -25.310 1.00 91.06 196 ARG A O 1
ATOM 1560 N N . PRO A 1 197 ? -0.097 4.608 -25.994 1.00 85.69 197 PRO A N 1
ATOM 1561 C CA . PRO A 1 197 ? 0.587 5.291 -24.900 1.00 85.69 197 PRO A CA 1
ATOM 1562 C C . PRO A 1 197 ? 0.218 4.756 -23.508 1.00 85.69 197 PRO A C 1
ATOM 1564 O O . PRO A 1 197 ? 1.080 4.652 -22.646 1.00 85.69 197 PRO A O 1
ATOM 1567 N N . GLU A 1 198 ? -1.037 4.351 -23.283 1.00 88.06 198 GLU A N 1
ATOM 1568 C CA . GLU A 1 198 ? -1.487 3.768 -22.010 1.00 88.06 198 GLU A CA 1
ATOM 1569 C C . GLU A 1 198 ? -0.936 2.362 -21.702 1.00 88.06 198 GLU A C 1
ATOM 1571 O O . GLU A 1 198 ? -1.049 1.898 -20.565 1.00 88.06 198 GLU A O 1
ATOM 1576 N N . ASP A 1 199 ? -0.367 1.676 -22.696 1.00 87.81 199 ASP A N 1
ATOM 1577 C CA . ASP A 1 199 ? 0.255 0.359 -22.543 1.00 87.81 199 ASP A CA 1
ATOM 1578 C C . ASP A 1 199 ? 1.766 0.472 -22.236 1.00 87.81 199 ASP A C 1
ATOM 1580 O O . ASP A 1 199 ? 2.402 -0.524 -21.879 1.00 87.81 199 ASP A O 1
ATOM 1584 N N . LEU A 1 200 ? 2.333 1.682 -22.341 1.00 87.50 200 LEU A N 1
ATOM 1585 C CA . LEU A 1 200 ? 3.753 1.980 -22.168 1.00 87.50 200 LEU A CA 1
ATOM 1586 C C . LEU A 1 200 ? 4.011 2.700 -20.838 1.00 87.50 200 LEU A C 1
ATOM 1588 O O . LEU A 1 200 ? 3.270 3.591 -20.427 1.00 87.50 200 LEU A O 1
ATOM 1592 N N . ALA A 1 201 ? 5.098 2.330 -20.163 1.00 86.00 201 ALA A N 1
ATOM 1593 C CA . ALA A 1 201 ? 5.561 3.003 -18.956 1.00 86.00 201 ALA A CA 1
ATOM 1594 C C . ALA A 1 201 ? 7.076 3.210 -19.019 1.00 86.00 201 ALA A C 1
ATOM 1596 O O . ALA A 1 201 ? 7.826 2.271 -19.283 1.00 86.00 201 ALA A O 1
ATOM 1597 N N . PHE A 1 202 ? 7.521 4.435 -18.734 1.00 84.19 202 PHE A N 1
ATOM 1598 C CA . PHE A 1 202 ? 8.935 4.772 -18.607 1.00 84.19 202 PHE A CA 1
ATOM 1599 C C . PHE A 1 202 ? 9.308 4.898 -17.129 1.00 84.19 202 PHE A C 1
ATOM 1601 O O . PHE A 1 202 ? 8.695 5.667 -16.387 1.00 84.19 202 PHE A O 1
ATOM 1608 N N . ALA A 1 203 ? 10.310 4.132 -16.700 1.00 80.56 203 ALA A N 1
ATOM 1609 C CA . ALA A 1 203 ? 10.820 4.149 -15.336 1.00 80.56 203 ALA A CA 1
ATOM 1610 C C . ALA A 1 203 ? 12.324 4.437 -15.344 1.00 80.56 203 ALA A C 1
ATOM 1612 O O . ALA A 1 203 ? 13.095 3.771 -16.035 1.00 80.56 203 ALA A O 1
ATOM 1613 N N . GLN A 1 204 ? 12.749 5.408 -14.536 1.00 72.94 204 GLN A N 1
ATOM 1614 C CA . GLN A 1 204 ? 14.146 5.807 -14.400 1.00 72.94 204 GLN A CA 1
ATOM 1615 C C . GLN A 1 204 ? 14.513 5.905 -12.920 1.00 72.94 204 GLN A C 1
ATOM 1617 O O . GLN A 1 204 ? 13.766 6.475 -12.125 1.00 72.94 204 GLN A O 1
ATOM 1622 N N . SER A 1 205 ? 15.675 5.367 -12.539 1.00 67.62 205 SER A N 1
ATOM 1623 C CA . SER A 1 205 ? 16.185 5.541 -11.180 1.00 67.62 205 SER A CA 1
ATOM 1624 C C . SER A 1 205 ? 16.965 6.857 -11.072 1.00 67.62 205 SER A C 1
ATOM 1626 O O . SER A 1 205 ? 17.912 7.104 -11.821 1.00 67.62 205 SER A O 1
ATOM 1628 N N . LEU A 1 206 ? 16.547 7.724 -10.148 1.00 54.78 206 LEU A N 1
ATOM 1629 C CA . LEU A 1 206 ? 17.310 8.892 -9.712 1.00 54.78 206 LEU A CA 1
ATOM 1630 C C . LEU A 1 206 ? 18.202 8.452 -8.548 1.00 54.78 206 LEU A C 1
ATOM 1632 O O . LEU A 1 206 ? 17.701 8.177 -7.457 1.00 54.78 206 LEU A O 1
ATOM 1636 N N . LEU A 1 207 ? 19.520 8.414 -8.743 1.00 44.47 207 LEU A N 1
ATOM 1637 C CA . LEU A 1 207 ? 20.449 8.365 -7.615 1.00 44.47 207 LEU A CA 1
ATOM 1638 C C . LEU A 1 207 ? 20.302 9.677 -6.830 1.00 44.47 207 LEU A C 1
ATOM 1640 O O . LEU A 1 207 ? 20.768 10.729 -7.270 1.00 44.47 207 LEU A O 1
ATOM 1644 N N . ARG A 1 208 ? 19.635 9.636 -5.668 1.00 36.53 208 ARG A N 1
ATOM 1645 C CA . ARG A 1 208 ? 19.699 10.733 -4.694 1.00 36.53 208 ARG A CA 1
ATOM 1646 C C . ARG A 1 208 ? 21.120 10.758 -4.133 1.00 36.53 208 ARG A C 1
ATOM 1648 O O . ARG A 1 208 ? 21.461 9.965 -3.261 1.00 36.53 208 ARG A O 1
ATOM 1655 N N . ALA A 1 209 ? 21.961 11.631 -4.680 1.00 33.22 209 ALA A N 1
ATOM 1656 C CA . ALA A 1 209 ? 23.266 11.924 -4.110 1.00 33.22 209 ALA A CA 1
ATOM 1657 C C . ALA A 1 209 ? 23.072 12.487 -2.693 1.00 33.22 209 ALA A C 1
ATOM 1659 O O . ALA A 1 209 ? 22.340 13.460 -2.504 1.00 33.22 209 ALA A O 1
ATOM 1660 N N . HIS A 1 210 ? 23.716 11.856 -1.709 1.00 27.66 210 HIS A N 1
ATOM 1661 C CA . HIS A 1 210 ? 23.937 12.446 -0.392 1.00 27.66 210 HIS A CA 1
ATOM 1662 C C . HIS A 1 210 ? 24.568 13.838 -0.574 1.00 27.66 210 HIS A C 1
ATOM 1664 O O . HIS A 1 210 ? 25.376 14.047 -1.479 1.00 27.66 210 HIS A O 1
ATOM 1670 N N . GLU A 1 211 ? 24.121 14.776 0.252 1.00 31.41 211 GLU A N 1
ATOM 1671 C CA . GLU A 1 211 ? 24.230 16.226 0.104 1.00 31.41 211 GLU A CA 1
ATOM 1672 C C . GLU A 1 211 ? 25.603 16.794 -0.295 1.00 31.41 211 GLU A C 1
ATOM 1674 O O . GLU A 1 211 ? 26.660 16.278 0.057 1.00 31.41 211 GLU A O 1
ATOM 1679 N N . GLN A 1 212 ? 25.515 17.987 -0.897 1.00 30.12 212 GLN A N 1
ATOM 1680 C CA . GLN A 1 212 ? 26.579 18.939 -1.244 1.00 30.12 212 GLN A CA 1
ATOM 1681 C C . GLN A 1 212 ? 27.178 18.767 -2.646 1.00 30.12 212 GLN A C 1
ATOM 1683 O O . GLN A 1 212 ? 28.317 18.366 -2.842 1.00 30.12 212 GLN A O 1
ATOM 1688 N N . GLY A 1 213 ? 26.373 19.191 -3.626 1.00 32.62 213 GLY A N 1
ATOM 1689 C CA . GLY A 1 213 ? 26.835 19.794 -4.874 1.00 32.62 213 GLY A CA 1
ATOM 1690 C C . GLY A 1 213 ? 27.702 18.915 -5.765 1.00 32.62 213 GLY A C 1
ATOM 1691 O O . GLY A 1 213 ? 28.891 19.173 -5.880 1.00 32.62 213 GLY A O 1
ATOM 1692 N N . CYS A 1 214 ? 27.114 17.955 -6.483 1.00 22.52 214 CYS A N 1
ATOM 1693 C CA . CYS A 1 214 ? 27.691 17.520 -7.755 1.00 22.52 214 CYS A CA 1
ATOM 1694 C C . CYS A 1 214 ? 26.713 16.719 -8.625 1.00 22.52 214 CYS A C 1
ATOM 1696 O O . CYS A 1 214 ? 25.777 16.095 -8.134 1.00 22.52 214 CYS A O 1
ATOM 1698 N N . SER A 1 215 ? 26.971 16.799 -9.930 1.00 27.11 215 SER A N 1
ATOM 1699 C CA . SER A 1 215 ? 26.206 16.327 -11.088 1.00 27.11 215 SER A CA 1
ATOM 1700 C C . SER A 1 215 ? 25.682 14.888 -10.994 1.00 27.11 215 SER A C 1
ATOM 1702 O O . SER A 1 215 ? 26.416 13.964 -10.654 1.00 27.11 215 SER A O 1
ATOM 1704 N N . GLN A 1 216 ? 24.414 14.720 -11.378 1.00 27.59 216 GLN A N 1
ATOM 1705 C CA . GLN A 1 216 ? 23.659 13.466 -11.428 1.00 27.59 216 GLN A CA 1
ATOM 1706 C C . GLN A 1 216 ? 24.265 12.436 -12.395 1.00 27.59 216 GLN A C 1
ATOM 1708 O O . GLN A 1 216 ? 24.776 12.782 -13.459 1.00 27.59 216 GLN A O 1
ATOM 1713 N N . THR A 1 217 ? 24.167 11.151 -12.048 1.00 23.97 217 THR A N 1
ATOM 1714 C CA . THR A 1 217 ? 24.511 10.021 -12.927 1.00 23.97 217 THR A CA 1
ATOM 1715 C C . THR A 1 217 ? 23.425 8.951 -12.801 1.00 23.97 217 THR A C 1
ATOM 1717 O O . THR A 1 217 ? 23.018 8.619 -11.690 1.00 23.97 217 THR A O 1
ATOM 1720 N N . TYR A 1 218 ? 22.936 8.446 -13.937 1.00 31.75 218 TYR A N 1
ATOM 1721 C CA . TYR A 1 218 ? 21.715 7.639 -14.060 1.00 31.75 218 TYR A CA 1
ATOM 1722 C C . TYR A 1 218 ? 22.007 6.221 -14.593 1.00 31.75 218 TYR A C 1
ATOM 1724 O O . TYR A 1 218 ? 22.869 6.051 -15.454 1.00 31.75 218 TYR A O 1
ATOM 1732 N N . ARG A 1 219 ? 21.260 5.206 -14.123 1.00 29.08 219 ARG A N 1
ATOM 1733 C CA . ARG A 1 219 ? 21.125 3.862 -14.741 1.00 29.08 219 ARG A CA 1
ATOM 1734 C C . ARG A 1 219 ? 19.681 3.359 -14.574 1.00 29.08 219 ARG A C 1
ATOM 1736 O O . ARG A 1 219 ? 19.108 3.523 -13.501 1.00 29.08 219 ARG A O 1
ATOM 1743 N N . GLY A 1 220 ? 19.078 2.757 -15.602 1.00 30.17 220 GLY A N 1
ATOM 1744 C CA . GLY A 1 220 ? 17.675 2.303 -15.597 1.00 30.17 220 GLY A CA 1
ATOM 1745 C C . GLY A 1 220 ? 17.466 0.975 -16.336 1.00 30.17 220 GLY A C 1
ATOM 1746 O O . GLY A 1 220 ? 18.257 0.631 -17.210 1.00 30.17 220 GLY A O 1
ATOM 1747 N N . CYS A 1 221 ? 16.412 0.244 -15.959 1.00 27.45 221 CYS A N 1
ATOM 1748 C CA . CYS A 1 221 ? 15.928 -1.006 -16.561 1.00 27.45 221 CYS A CA 1
ATOM 1749 C C . CYS A 1 221 ? 14.411 -0.863 -16.812 1.00 27.45 221 CYS A C 1
ATOM 1751 O O . CYS A 1 221 ? 13.711 -0.360 -15.934 1.00 27.45 221 CYS A O 1
ATOM 1753 N N . VAL A 1 222 ? 13.908 -1.302 -17.973 1.00 33.25 222 VAL A N 1
ATOM 1754 C CA . VAL A 1 222 ? 12.503 -1.146 -18.419 1.00 33.25 222 VAL A CA 1
ATOM 1755 C C . VAL A 1 222 ? 11.802 -2.511 -18.460 1.00 33.25 222 VAL A C 1
ATOM 1757 O O . VAL A 1 222 ? 12.368 -3.480 -18.961 1.00 33.25 222 VAL A O 1
ATOM 1760 N N . GLY A 1 223 ? 10.567 -2.595 -17.953 1.00 31.47 223 GLY A N 1
ATOM 1761 C CA . GLY A 1 223 ? 9.691 -3.766 -18.077 1.00 31.47 223 GLY A CA 1
ATOM 1762 C C . GLY A 1 223 ? 8.402 -3.410 -18.823 1.00 31.47 223 GLY A C 1
ATOM 1763 O O . GLY A 1 223 ? 7.685 -2.511 -18.397 1.00 31.47 223 GLY A O 1
ATOM 1764 N N . CYS A 1 224 ? 8.103 -4.110 -19.921 1.00 31.19 224 CYS A N 1
ATOM 1765 C CA . CYS A 1 224 ? 6.885 -3.920 -20.719 1.00 31.19 224 CYS A CA 1
ATOM 1766 C C . CYS A 1 224 ? 5.815 -4.971 -20.380 1.00 31.19 224 CYS A C 1
ATOM 1768 O O . CYS A 1 224 ? 6.125 -6.127 -20.101 1.00 31.19 224 CYS A O 1
ATOM 1770 N N . ARG A 1 225 ? 4.535 -4.594 -20.428 1.00 33.84 225 ARG A N 1
ATOM 1771 C CA . ARG A 1 225 ? 3.386 -5.503 -20.257 1.00 33.84 225 ARG A CA 1
ATOM 1772 C C . ARG A 1 225 ? 2.981 -6.053 -21.637 1.00 33.84 225 ARG A C 1
ATOM 1774 O O . ARG A 1 225 ? 3.032 -5.284 -22.583 1.00 33.84 225 ARG A O 1
ATOM 1781 N N . PRO A 1 226 ? 2.592 -7.332 -21.807 1.00 36.12 226 PRO A N 1
ATOM 1782 C CA . PRO A 1 226 ? 2.282 -7.889 -23.130 1.00 36.12 226 PRO A CA 1
ATOM 1783 C C . PRO A 1 226 ? 0.976 -7.320 -23.731 1.00 36.12 226 PRO A C 1
ATOM 1785 O O . PRO A 1 226 ? 0.050 -7.017 -22.971 1.00 36.12 226 PRO A O 1
ATOM 1788 N N . PRO A 1 227 ? 0.847 -7.246 -25.074 1.00 34.62 227 PRO A N 1
ATOM 1789 C CA . PRO A 1 227 ? -0.333 -6.711 -25.751 1.00 34.62 227 PRO A CA 1
ATOM 1790 C C . PRO A 1 227 ? -1.435 -7.782 -25.901 1.00 34.62 227 PRO A C 1
ATOM 1792 O O . PRO A 1 227 ? -1.154 -8.988 -25.883 1.00 34.62 227 PRO A O 1
ATOM 1795 N N . PRO A 1 228 ? -2.713 -7.396 -26.082 1.00 33.06 228 PRO A N 1
ATOM 1796 C CA . PRO A 1 228 ? -3.809 -8.352 -26.174 1.00 33.06 228 PRO A CA 1
ATOM 1797 C C . PRO A 1 228 ? -3.913 -9.007 -27.566 1.00 33.06 228 PRO A C 1
ATOM 1799 O O . PRO A 1 228 ? -4.450 -8.433 -28.504 1.00 33.06 228 PRO A O 1
ATOM 1802 N N . GLY A 1 229 ? -3.511 -10.281 -27.641 1.00 34.47 229 GLY A N 1
ATOM 1803 C CA . GLY A 1 229 ? -4.165 -11.328 -28.440 1.00 34.47 229 GLY A CA 1
ATOM 1804 C C . GLY A 1 229 ? -3.854 -11.428 -29.941 1.00 34.47 229 GLY A C 1
ATOM 1805 O O . GLY A 1 229 ? -4.395 -10.689 -30.757 1.00 34.47 229 GLY A O 1
ATOM 1806 N N . SER A 1 230 ? -3.174 -12.511 -30.339 1.00 34.78 230 SER A N 1
ATOM 1807 C CA . SER A 1 230 ? -3.254 -13.063 -31.698 1.00 34.78 230 SER A CA 1
ATOM 1808 C C . SER A 1 230 ? -3.786 -14.503 -31.660 1.00 34.78 230 SER A C 1
ATOM 1810 O O . SER A 1 230 ? -3.243 -15.415 -31.037 1.00 34.78 230 SER A O 1
ATOM 1812 N N . ARG A 1 231 ? -4.951 -14.699 -32.289 1.00 34.16 231 ARG A N 1
ATOM 1813 C CA . ARG A 1 231 ? -5.627 -15.995 -32.408 1.00 34.16 231 ARG A CA 1
ATOM 1814 C C . ARG A 1 231 ? -4.807 -16.936 -33.291 1.00 34.16 231 ARG A C 1
ATOM 1816 O O . ARG A 1 231 ? -4.514 -16.616 -34.439 1.00 34.16 231 ARG A O 1
ATOM 1823 N N . HIS A 1 232 ? -4.542 -18.136 -32.781 1.00 36.56 232 HIS A N 1
ATOM 1824 C CA . HIS A 1 232 ? -4.069 -19.279 -33.558 1.00 36.56 232 HIS A CA 1
ATOM 1825 C C . HIS A 1 232 ? -4.956 -19.550 -34.784 1.00 36.56 232 HIS A C 1
ATOM 1827 O O . HIS A 1 232 ? -6.139 -19.874 -34.648 1.00 36.56 232 HIS A O 1
ATOM 1833 N N . ARG A 1 233 ? -4.354 -19.540 -35.978 1.00 32.91 233 ARG A N 1
ATOM 1834 C CA . ARG A 1 233 ? -4.804 -20.373 -37.099 1.00 32.91 233 ARG A CA 1
ATOM 1835 C C . ARG A 1 233 ? -3.960 -21.643 -37.102 1.00 32.91 233 ARG A C 1
ATOM 1837 O O . ARG A 1 233 ? -2.764 -21.595 -37.356 1.00 32.91 233 ARG A O 1
ATOM 1844 N N . ARG A 1 234 ? -4.602 -22.773 -36.801 1.00 38.25 234 ARG A N 1
ATOM 1845 C CA . ARG A 1 234 ? -4.086 -24.105 -37.133 1.00 38.25 234 ARG A CA 1
ATOM 1846 C C . ARG A 1 234 ? -4.257 -24.332 -38.633 1.00 38.25 234 ARG A C 1
ATOM 1848 O O . ARG A 1 234 ? -5.331 -24.056 -39.165 1.00 38.25 234 ARG A O 1
ATOM 1855 N N . SER A 1 235 ? -3.248 -24.901 -39.276 1.00 36.38 235 SER A N 1
ATOM 1856 C CA . SER A 1 235 ? -3.368 -25.485 -40.609 1.00 36.38 235 SER A CA 1
ATOM 1857 C C . SER A 1 235 ? -2.397 -26.649 -40.757 1.00 36.38 235 SER A C 1
ATOM 1859 O O . SER A 1 235 ? -1.208 -26.451 -40.527 1.00 36.38 235 SER A O 1
ATOM 1861 N N . GLY A 1 236 ? -2.944 -27.790 -41.193 1.00 36.00 236 GLY A N 1
ATOM 1862 C CA . GLY A 1 236 ? -2.241 -28.870 -41.894 1.00 36.00 236 GLY A CA 1
ATOM 1863 C C . GLY A 1 236 ? -1.563 -29.891 -41.013 1.00 36.00 236 GLY A C 1
ATOM 1864 O O . GLY A 1 236 ? -0.356 -29.705 -40.776 1.00 36.00 236 GLY A O 1
#